Protein AF-A0AAV4ZWY9-F1 (afdb_monomer)

Structure (mmCIF, N/CA/C/O backbone):
data_AF-A0AAV4ZWY9-F1
#
_entry.id   AF-A0AAV4ZWY9-F1
#
loop_
_atom_site.group_PDB
_atom_site.id
_atom_site.type_symbol
_atom_site.label_atom_id
_atom_site.label_alt_id
_atom_site.label_comp_id
_atom_site.label_asym_id
_atom_site.label_entity_id
_atom_site.label_seq_id
_atom_site.pdbx_PDB_ins_code
_atom_site.Cartn_x
_atom_site.Cartn_y
_atom_site.Cartn_z
_atom_site.occupancy
_atom_site.B_iso_or_equiv
_atom_site.auth_seq_id
_atom_site.auth_comp_id
_atom_site.auth_asym_id
_atom_site.auth_atom_id
_atom_site.pdbx_PDB_model_num
ATOM 1 N N . MET A 1 1 ? -17.163 -7.014 17.574 1.00 44.53 1 MET A N 1
ATOM 2 C CA . MET A 1 1 ? -16.854 -8.034 18.607 1.00 44.53 1 MET A CA 1
ATOM 3 C C . MET A 1 1 ? -17.985 -8.076 19.628 1.00 44.53 1 MET A C 1
ATOM 5 O O . MET A 1 1 ? -18.557 -7.032 19.903 1.00 44.53 1 MET A O 1
ATOM 9 N N . SER A 1 2 ? -18.315 -9.249 20.179 1.00 43.00 2 SER A N 1
ATOM 10 C CA . SER A 1 2 ? -19.270 -9.371 21.297 1.00 43.00 2 SER A CA 1
ATOM 11 C C . SER A 1 2 ? -18.710 -8.717 22.572 1.00 43.00 2 SER A C 1
ATOM 13 O O . SER A 1 2 ? -17.504 -8.779 22.813 1.00 43.00 2 SER A O 1
ATOM 15 N N . THR A 1 3 ? -19.57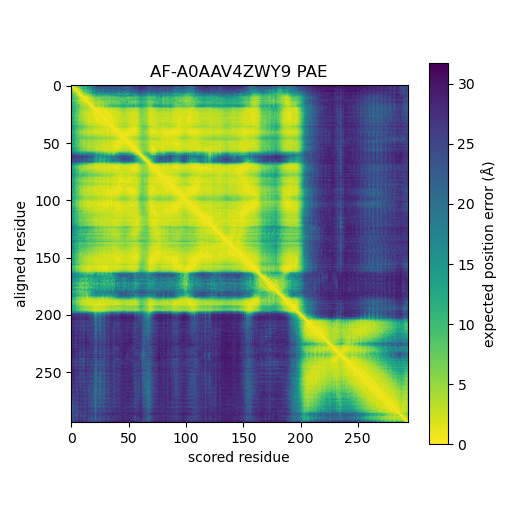2 -8.139 23.411 1.00 51.97 3 THR A N 1
ATOM 16 C CA . THR A 1 3 ? -19.219 -7.517 24.704 1.00 51.97 3 THR A CA 1
ATOM 17 C C . THR A 1 3 ? -18.463 -8.460 25.646 1.00 51.97 3 THR A C 1
ATOM 19 O O . THR A 1 3 ? -17.596 -8.014 26.394 1.00 51.97 3 THR A O 1
ATOM 22 N N . ALA A 1 4 ? -18.714 -9.770 25.560 1.00 48.03 4 ALA A N 1
ATOM 23 C CA . ALA A 1 4 ? -17.985 -10.781 26.328 1.00 48.03 4 ALA A CA 1
ATOM 24 C C . ALA A 1 4 ? -16.515 -10.937 25.884 1.00 48.03 4 ALA A C 1
ATOM 26 O O . ALA A 1 4 ? -15.652 -11.225 26.708 1.00 48.03 4 ALA A O 1
ATOM 27 N N . HIS A 1 5 ? -16.207 -10.707 24.602 1.00 56.34 5 HIS A N 1
ATOM 28 C CA . HIS A 1 5 ? -14.835 -10.773 24.085 1.00 56.34 5 HIS A CA 1
ATOM 29 C C . HIS A 1 5 ? -14.003 -9.551 24.487 1.00 56.34 5 HIS A C 1
ATOM 31 O O . HIS A 1 5 ? -12.824 -9.700 24.793 1.00 56.34 5 HIS A O 1
ATOM 37 N N . ALA A 1 6 ? -14.615 -8.365 24.553 1.00 56.22 6 ALA A N 1
ATOM 38 C CA . ALA A 1 6 ? -13.932 -7.136 24.963 1.00 56.22 6 ALA A CA 1
ATOM 39 C C . ALA A 1 6 ? -13.489 -7.160 26.441 1.00 56.22 6 ALA A C 1
ATOM 41 O O . ALA A 1 6 ? -12.484 -6.556 26.794 1.00 56.22 6 ALA A O 1
ATOM 42 N N . GLN A 1 7 ? -14.189 -7.896 27.314 1.00 58.78 7 GLN A N 1
ATOM 43 C CA . GLN A 1 7 ? -13.744 -8.092 28.704 1.00 58.78 7 GLN A CA 1
ATOM 44 C C . GLN A 1 7 ? -12.523 -9.017 28.826 1.00 58.78 7 GLN A C 1
ATOM 46 O O . GLN A 1 7 ? -11.780 -8.918 29.801 1.00 58.78 7 GLN A O 1
ATOM 51 N N . LEU A 1 8 ? -12.313 -9.907 27.852 1.00 69.81 8 LEU A N 1
ATOM 52 C CA . LEU A 1 8 ? -11.170 -10.824 27.805 1.00 69.81 8 LEU A CA 1
ATOM 53 C C . LEU A 1 8 ? -9.969 -10.231 27.048 1.00 69.81 8 LEU A C 1
ATOM 55 O O . LEU A 1 8 ? -8.850 -10.706 27.226 1.00 69.81 8 LEU A O 1
ATOM 59 N N . GLU A 1 9 ? -10.190 -9.186 26.246 1.00 68.31 9 GLU A N 1
ATOM 60 C CA . GLU A 1 9 ? -9.162 -8.424 25.530 1.00 68.31 9 GLU A CA 1
ATOM 61 C C . GLU A 1 9 ? -9.286 -6.929 25.912 1.00 68.31 9 GLU A C 1
ATOM 63 O O . GLU A 1 9 ? -9.896 -6.130 25.198 1.00 68.31 9 GLU A O 1
ATOM 68 N N . PRO A 1 10 ? -8.760 -6.534 27.087 1.00 69.12 10 PRO A N 1
ATOM 69 C CA . PRO A 1 10 ? -8.858 -5.157 27.564 1.00 69.12 10 PRO A CA 1
ATOM 70 C C . PRO A 1 10 ? -7.803 -4.220 26.953 1.00 69.12 10 PRO A C 1
ATOM 72 O O . PRO A 1 10 ? -7.867 -3.015 27.184 1.00 69.12 10 PRO A O 1
ATOM 75 N N . TYR A 1 11 ? -6.803 -4.741 26.231 1.00 72.69 11 TYR A N 1
ATOM 76 C CA . TYR A 1 11 ? -5.699 -3.935 25.699 1.00 72.69 11 TYR A CA 1
ATOM 77 C C . TYR A 1 11 ? -6.093 -3.262 24.387 1.00 72.69 11 TYR A C 1
ATOM 79 O O . TYR A 1 11 ? -6.073 -2.038 24.298 1.00 72.69 11 TYR A O 1
ATOM 87 N N . THR A 1 12 ? -6.511 -4.054 23.402 1.00 76.31 12 THR A N 1
ATOM 88 C CA . THR A 1 12 ? -7.060 -3.590 22.131 1.00 76.31 12 THR A CA 1
ATOM 89 C C . THR A 1 12 ? -8.290 -2.736 22.381 1.00 76.31 12 THR A C 1
ATOM 91 O O . THR A 1 12 ? -8.353 -1.639 21.851 1.00 76.31 12 THR A O 1
ATOM 94 N N . ALA A 1 13 ? -9.208 -3.147 23.265 1.00 75.06 13 ALA A N 1
ATOM 95 C CA . ALA A 1 13 ? -10.386 -2.334 23.585 1.00 75.06 13 ALA A CA 1
ATOM 96 C C . ALA A 1 13 ? -10.041 -0.949 24.173 1.00 75.06 13 ALA A C 1
ATOM 98 O O . ALA A 1 13 ? -10.802 -0.004 24.002 1.00 75.06 13 ALA A O 1
ATOM 99 N N . LYS A 1 14 ? -8.904 -0.825 24.873 1.00 78.31 14 LYS A N 1
ATOM 100 C CA . LYS A 1 14 ? -8.417 0.444 25.435 1.00 78.31 14 LYS A CA 1
ATOM 101 C C . LYS A 1 14 ? -7.617 1.272 24.427 1.00 78.31 14 LYS A C 1
ATOM 103 O O . LYS A 1 14 ? -7.587 2.490 24.551 1.00 78.31 14 LYS A O 1
ATOM 108 N N . ALA A 1 15 ? -6.929 0.617 23.497 1.00 79.38 15 ALA A N 1
ATOM 109 C CA . ALA A 1 15 ? -6.109 1.271 22.486 1.00 79.38 15 ALA A CA 1
ATOM 110 C C . ALA A 1 15 ? -6.890 1.645 21.221 1.00 79.38 15 ALA A C 1
ATOM 112 O O . ALA A 1 15 ? -6.458 2.520 20.479 1.00 79.38 15 ALA A O 1
ATOM 113 N N . GLU A 1 16 ? -7.992 0.957 20.932 1.00 84.06 16 GLU A N 1
ATOM 114 C CA . GLU A 1 16 ? -8.797 1.193 19.741 1.00 84.06 16 GLU A CA 1
ATOM 115 C C . GLU A 1 16 ? -9.452 2.576 19.817 1.00 84.06 16 GLU A C 1
ATOM 117 O O . GLU A 1 16 ? -10.246 2.844 20.718 1.00 84.06 16 GLU A O 1
ATOM 122 N N . ASN A 1 17 ? -9.124 3.446 18.861 1.00 79.62 17 ASN A N 1
ATOM 123 C CA . ASN A 1 17 ? -9.733 4.765 18.743 1.00 79.62 17 ASN A CA 1
ATOM 124 C C . ASN A 1 17 ? -10.635 4.818 17.504 1.00 79.62 17 ASN A C 1
ATOM 126 O O . ASN A 1 17 ? -10.162 4.670 16.374 1.00 79.62 17 ASN A O 1
ATOM 130 N N . ARG A 1 18 ? -11.937 5.015 17.733 1.00 79.38 18 ARG A N 1
ATOM 131 C CA . ARG A 1 18 ? -12.967 5.119 16.687 1.00 79.38 18 ARG A CA 1
ATOM 132 C C . ARG A 1 18 ? -13.487 6.541 16.488 1.00 79.38 18 ARG A C 1
ATOM 134 O O . ARG A 1 18 ? -14.197 6.775 15.521 1.00 79.38 18 ARG A O 1
ATOM 141 N N . ASP A 1 19 ? -13.087 7.480 17.339 1.00 81.25 19 ASP A N 1
ATOM 142 C CA . ASP A 1 19 ? -13.599 8.855 17.360 1.00 81.25 19 ASP A CA 1
ATOM 143 C C . ASP A 1 19 ? -12.757 9.797 16.473 1.00 81.25 19 ASP A C 1
ATOM 145 O O . ASP A 1 19 ? -12.625 10.990 16.742 1.00 81.25 19 ASP A O 1
ATOM 149 N N . VAL A 1 20 ? -12.133 9.251 15.424 1.00 83.75 20 VAL A N 1
ATOM 150 C CA . VAL A 1 20 ? -11.229 9.965 14.511 1.00 83.75 20 VAL A CA 1
ATOM 151 C C . VAL A 1 20 ? -11.803 9.897 13.106 1.00 83.75 20 VAL A C 1
ATOM 153 O O . VAL A 1 20 ? -12.181 8.818 12.651 1.00 83.75 20 VAL A O 1
ATOM 156 N N . THR A 1 21 ? -11.845 11.032 12.411 1.00 86.31 21 THR A N 1
ATOM 157 C CA . THR A 1 21 ? -12.383 11.101 11.048 1.00 86.31 21 THR A CA 1
ATOM 158 C C . THR A 1 21 ? -11.513 10.315 10.055 1.00 86.31 21 THR A C 1
ATOM 160 O O . THR A 1 21 ? -10.296 10.225 10.260 1.00 86.31 21 THR A O 1
ATOM 163 N N . PRO A 1 22 ? -12.091 9.778 8.962 1.00 86.25 22 PRO A N 1
ATOM 164 C CA . PRO A 1 22 ? -11.338 9.067 7.923 1.00 86.25 22 PRO A CA 1
ATOM 165 C C . PRO A 1 22 ? -10.140 9.865 7.396 1.00 86.25 22 PRO A C 1
ATOM 167 O O . PRO A 1 22 ? -9.024 9.348 7.375 1.00 86.25 22 PRO A O 1
ATOM 170 N N . GLN A 1 23 ? -10.325 11.158 7.112 1.00 84.06 23 GLN A N 1
ATOM 171 C CA . GLN A 1 23 ? -9.249 12.021 6.624 1.00 84.06 23 GLN A CA 1
ATOM 172 C C . GLN A 1 23 ? -8.068 12.125 7.600 1.00 84.06 23 GLN A C 1
ATOM 174 O O . GLN A 1 23 ? -6.909 12.038 7.197 1.00 84.06 23 GLN A O 1
ATOM 179 N N . VAL A 1 24 ? -8.328 12.277 8.905 1.00 86.94 24 VAL A N 1
ATOM 180 C CA . VAL A 1 24 ? -7.246 12.304 9.904 1.00 86.94 24 VAL A CA 1
ATOM 181 C C . VAL A 1 24 ? -6.544 10.951 9.956 1.00 86.94 24 VAL A C 1
ATOM 183 O O . VAL A 1 24 ? -5.319 10.906 10.081 1.00 86.94 24 VAL A O 1
ATOM 186 N N . LYS A 1 25 ? -7.286 9.844 9.814 1.00 90.44 25 LYS A N 1
ATOM 187 C CA . LYS A 1 25 ? -6.669 8.518 9.768 1.00 90.44 25 LYS A CA 1
ATOM 188 C C . LYS A 1 25 ? -5.738 8.356 8.566 1.00 90.44 25 LYS A C 1
ATOM 190 O O . LYS A 1 25 ? -4.627 7.850 8.736 1.00 90.44 25 LYS A O 1
ATOM 195 N N . ILE A 1 26 ? -6.182 8.804 7.393 1.00 89.25 26 ILE A N 1
ATOM 196 C CA . ILE A 1 26 ? -5.416 8.791 6.142 1.00 89.25 26 ILE A CA 1
ATOM 197 C C . ILE A 1 26 ? -4.144 9.628 6.291 1.00 89.25 26 ILE A C 1
ATOM 199 O O . ILE A 1 26 ? -3.053 9.095 6.102 1.00 89.25 26 ILE A O 1
ATOM 203 N N . ASN A 1 27 ? -4.253 10.880 6.742 1.00 88.56 27 ASN A N 1
ATOM 204 C CA . ASN A 1 27 ? -3.103 11.776 6.923 1.00 88.56 27 ASN A CA 1
ATOM 205 C C . ASN A 1 27 ? -2.038 11.175 7.858 1.00 88.56 27 ASN A C 1
ATOM 207 O O . ASN A 1 27 ? -0.834 11.233 7.598 1.00 88.56 27 ASN A O 1
ATOM 211 N N . ASP A 1 28 ? -2.484 10.571 8.956 1.00 91.25 28 ASP A N 1
ATOM 212 C CA . ASP A 1 28 ? -1.612 9.935 9.937 1.00 91.25 28 ASP A CA 1
ATOM 213 C C . ASP A 1 28 ? -0.907 8.688 9.375 1.00 91.25 28 ASP A C 1
ATOM 215 O O . ASP A 1 28 ? 0.284 8.458 9.629 1.00 91.25 28 ASP A O 1
ATOM 219 N N . LEU A 1 29 ? -1.624 7.891 8.580 1.00 92.56 29 LEU A N 1
ATOM 220 C CA . LEU A 1 29 ? -1.055 6.761 7.856 1.00 92.56 29 LEU A CA 1
ATOM 221 C C . LEU A 1 29 ? -0.022 7.230 6.825 1.00 92.56 29 LEU A C 1
ATOM 223 O O . LEU A 1 29 ? 1.072 6.667 6.760 1.00 92.56 29 LEU A O 1
ATOM 227 N N . GLU A 1 30 ? -0.332 8.261 6.044 1.00 90.75 30 GLU A N 1
ATOM 228 C CA . GLU A 1 30 ? 0.580 8.830 5.051 1.00 90.75 30 GLU A CA 1
ATOM 229 C C . GLU A 1 30 ? 1.855 9.367 5.694 1.00 90.75 30 GLU A C 1
ATOM 231 O O . GLU A 1 30 ? 2.952 9.088 5.208 1.00 90.75 30 GLU A O 1
ATOM 236 N N . ALA A 1 31 ? 1.747 10.061 6.831 1.00 89.88 31 ALA A N 1
ATOM 237 C CA . ALA A 1 31 ? 2.902 10.529 7.589 1.00 89.88 31 ALA A CA 1
ATOM 238 C C . ALA A 1 31 ? 3.812 9.366 8.022 1.00 89.88 31 ALA A C 1
ATOM 240 O O . ALA A 1 31 ? 5.041 9.446 7.892 1.00 89.88 31 ALA A O 1
ATOM 241 N N . LEU A 1 32 ? 3.224 8.263 8.500 1.00 91.94 32 LEU A N 1
ATOM 242 C CA . LEU A 1 32 ? 3.960 7.048 8.850 1.00 91.94 32 LEU A CA 1
ATOM 243 C C . LEU A 1 32 ? 4.639 6.427 7.621 1.00 91.94 32 LEU A C 1
ATOM 245 O O . LEU A 1 32 ? 5.840 6.148 7.645 1.00 91.94 32 LEU A O 1
ATOM 249 N N . VAL A 1 33 ? 3.890 6.232 6.539 1.00 92.62 33 VAL A N 1
ATOM 250 C CA . VAL A 1 33 ? 4.378 5.628 5.294 1.00 92.62 33 VAL A CA 1
ATOM 251 C C . VAL A 1 33 ? 5.502 6.466 4.681 1.00 92.62 33 VAL A C 1
ATOM 253 O O . VAL A 1 33 ? 6.547 5.923 4.319 1.00 92.62 33 VAL A O 1
ATOM 256 N N . HIS A 1 34 ? 5.336 7.789 4.626 1.00 88.88 34 HIS A N 1
ATOM 257 C CA . HIS A 1 34 ? 6.330 8.726 4.107 1.00 88.88 34 HIS A CA 1
ATOM 258 C C . HIS A 1 34 ? 7.627 8.695 4.922 1.00 88.88 34 HIS A C 1
ATOM 260 O O . HIS A 1 34 ? 8.721 8.811 4.364 1.00 88.88 34 HIS A O 1
ATOM 266 N N . LYS A 1 35 ? 7.519 8.514 6.243 1.00 89.94 35 LYS A N 1
ATOM 267 C CA . LYS A 1 35 ? 8.675 8.406 7.132 1.00 89.94 35 LYS A CA 1
ATOM 268 C C . LYS A 1 35 ? 9.412 7.076 6.985 1.00 89.94 35 LYS A C 1
ATOM 270 O O . LYS A 1 35 ? 10.639 7.068 7.020 1.00 89.94 35 LYS A O 1
ATOM 275 N N . VAL A 1 36 ? 8.685 5.967 6.836 1.00 91.94 36 VAL A N 1
ATOM 276 C CA . VAL A 1 36 ? 9.279 4.624 6.734 1.00 91.94 36 VAL A CA 1
ATOM 277 C C . VAL A 1 36 ? 9.848 4.358 5.336 1.00 91.94 36 VAL A C 1
ATOM 279 O O . VAL A 1 36 ? 10.909 3.748 5.238 1.00 91.94 36 VAL A O 1
ATOM 282 N N . GLN A 1 37 ? 9.190 4.841 4.273 1.00 86.50 37 GLN A N 1
ATOM 283 C CA . GLN A 1 37 ? 9.538 4.722 2.840 1.00 86.50 37 GLN A CA 1
ATOM 284 C C . GLN A 1 37 ? 9.577 3.297 2.263 1.00 86.50 37 GLN A C 1
ATOM 286 O O . GLN A 1 37 ? 9.105 3.058 1.148 1.00 86.50 37 GLN A O 1
ATOM 291 N N . THR A 1 38 ? 10.134 2.346 3.005 1.00 94.12 38 THR A N 1
ATOM 292 C CA . THR A 1 38 ? 10.256 0.942 2.628 1.00 94.12 38 THR A CA 1
ATOM 293 C C . THR A 1 38 ? 9.120 0.127 3.236 1.00 94.12 38 THR A C 1
ATOM 295 O O . THR A 1 38 ? 8.980 0.037 4.454 1.00 94.12 38 THR A O 1
ATOM 298 N N . ALA A 1 39 ? 8.339 -0.5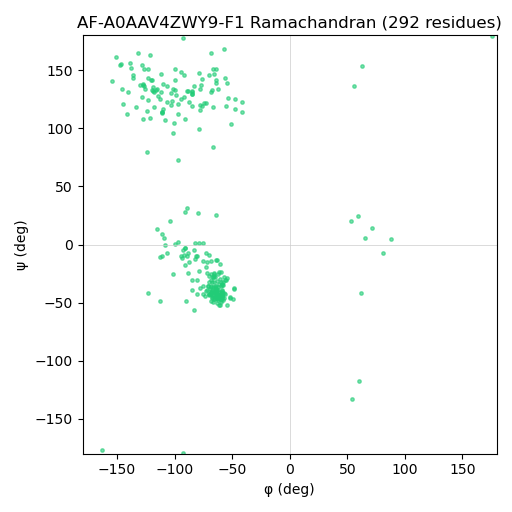29 2.386 1.00 97.19 39 ALA A N 1
ATOM 299 C CA . ALA A 1 39 ? 7.354 -1.516 2.800 1.00 97.19 39 ALA A CA 1
ATOM 300 C C . ALA A 1 39 ? 7.950 -2.925 2.724 1.00 97.19 39 ALA A C 1
ATOM 302 O O . ALA A 1 39 ? 8.750 -3.227 1.836 1.00 97.19 39 ALA A O 1
ATOM 303 N N . MET A 1 40 ? 7.507 -3.826 3.595 1.00 98.31 40 MET A N 1
ATOM 304 C CA . MET A 1 40 ? 7.666 -5.261 3.368 1.00 98.31 40 MET A CA 1
ATOM 305 C C . MET A 1 40 ? 6.430 -5.773 2.619 1.00 98.31 40 MET A C 1
ATOM 307 O O . MET A 1 40 ? 5.346 -5.839 3.194 1.00 98.31 40 MET A O 1
ATOM 311 N N . LEU A 1 41 ? 6.584 -6.110 1.336 1.00 98.50 41 LEU A N 1
ATOM 312 C CA . LEU A 1 41 ? 5.530 -6.702 0.509 1.00 98.50 41 LEU A CA 1
ATOM 313 C C . LEU A 1 41 ? 5.500 -8.215 0.715 1.00 98.50 41 LEU A C 1
ATOM 315 O O . LEU A 1 41 ? 6.470 -8.912 0.401 1.00 98.50 41 LEU A O 1
ATOM 319 N N . THR A 1 42 ? 4.367 -8.709 1.200 1.00 98.62 42 THR A N 1
ATOM 320 C CA . THR A 1 42 ? 4.101 -10.129 1.410 1.00 98.62 42 THR A CA 1
ATOM 321 C C . THR A 1 42 ? 3.137 -10.646 0.352 1.00 98.62 42 THR A C 1
ATOM 323 O O . THR A 1 42 ? 2.022 -10.144 0.216 1.00 98.62 42 THR A O 1
ATOM 326 N N . THR A 1 43 ? 3.581 -11.664 -0.375 1.00 98.31 43 THR A N 1
ATOM 327 C CA . THR A 1 43 ? 2.858 -12.363 -1.445 1.00 98.31 43 THR A CA 1
ATOM 328 C C . THR A 1 43 ? 2.741 -13.848 -1.100 1.00 98.31 43 THR A C 1
ATOM 330 O O . THR A 1 43 ? 3.457 -14.345 -0.223 1.00 98.31 43 THR A O 1
ATOM 333 N N . ARG A 1 44 ? 1.835 -14.567 -1.772 1.00 97.50 44 ARG A N 1
ATOM 334 C CA . ARG A 1 44 ? 1.599 -15.995 -1.538 1.00 97.50 44 ARG A CA 1
ATOM 335 C C . ARG A 1 44 ? 2.033 -16.834 -2.738 1.00 97.50 44 ARG A C 1
ATOM 337 O O . ARG A 1 44 ? 1.582 -16.610 -3.858 1.00 97.50 44 ARG A O 1
ATOM 344 N N . SER A 1 45 ? 2.892 -17.820 -2.500 1.00 95.25 45 SER A N 1
ATOM 345 C CA . SER A 1 45 ? 3.284 -18.796 -3.517 1.00 95.25 45 SER A CA 1
ATOM 346 C C . SER A 1 45 ? 2.116 -19.725 -3.878 1.00 95.25 45 SER A C 1
ATOM 348 O O . SER A 1 45 ? 1.141 -19.852 -3.133 1.00 95.25 45 SER A O 1
ATOM 350 N N . ARG A 1 46 ? 2.235 -20.447 -4.997 1.00 94.12 46 ARG A N 1
ATOM 351 C CA . ARG A 1 46 ? 1.249 -21.464 -5.417 1.00 94.12 46 ARG A CA 1
ATOM 352 C C . ARG A 1 46 ? 1.064 -22.584 -4.395 1.00 94.12 46 ARG A C 1
ATOM 354 O O . ARG A 1 46 ? -0.043 -23.071 -4.204 1.00 94.12 46 ARG A O 1
ATOM 361 N N . GLU A 1 47 ? 2.145 -22.940 -3.711 1.00 96.12 47 GLU A N 1
ATOM 362 C CA . GLU A 1 47 ? 2.167 -23.951 -2.648 1.00 96.12 47 GLU A CA 1
ATOM 363 C C . GLU A 1 47 ? 1.708 -23.376 -1.291 1.00 96.12 47 GLU A C 1
ATOM 365 O O . GLU A 1 47 ? 1.677 -24.072 -0.276 1.00 96.12 47 GLU A O 1
ATOM 370 N N . GLY A 1 48 ? 1.343 -22.091 -1.257 1.00 95.06 48 GLY A N 1
ATOM 371 C CA . GLY A 1 48 ? 0.737 -21.422 -0.117 1.00 95.06 48 GLY A CA 1
ATOM 372 C C . GLY A 1 48 ? 1.713 -20.818 0.890 1.00 95.06 48 GLY A C 1
ATOM 373 O O . GLY A 1 48 ? 1.241 -20.306 1.906 1.00 95.06 48 GLY A O 1
ATOM 374 N N . GLN A 1 49 ? 3.028 -20.839 0.641 1.00 97.50 49 GLN A N 1
ATOM 375 C CA . GLN A 1 49 ? 3.987 -20.138 1.500 1.00 97.50 49 GLN A CA 1
ATOM 376 C C . GLN A 1 49 ? 3.847 -18.625 1.341 1.00 97.50 49 GLN A C 1
ATOM 378 O O . GLN A 1 49 ? 3.572 -18.118 0.255 1.00 97.50 49 GLN A O 1
ATOM 383 N N . LEU A 1 50 ? 4.063 -17.903 2.438 1.00 97.88 50 LEU A N 1
ATOM 384 C CA . LEU A 1 50 ? 4.109 -16.448 2.438 1.00 97.88 50 LEU A CA 1
ATOM 385 C C . LEU A 1 50 ? 5.553 -15.996 2.291 1.00 97.88 50 LEU A C 1
ATOM 387 O O . LEU A 1 50 ? 6.412 -16.367 3.093 1.00 97.88 50 LEU A O 1
ATOM 391 N N . HIS A 1 51 ? 5.812 -15.168 1.291 1.00 97.94 51 HIS A N 1
ATOM 392 C CA . HIS A 1 51 ? 7.136 -14.631 1.052 1.00 97.94 51 HIS A CA 1
ATOM 393 C C . HIS A 1 51 ? 7.100 -13.108 1.184 1.00 97.94 51 HIS A C 1
ATOM 395 O O . HIS A 1 51 ? 6.435 -12.415 0.418 1.00 97.94 51 HIS A O 1
ATOM 401 N N . SER A 1 52 ? 7.854 -12.570 2.145 1.00 97.75 52 SER A N 1
ATOM 402 C CA . SER A 1 52 ? 7.977 -11.123 2.352 1.00 97.75 52 SER A CA 1
ATOM 403 C C . SER A 1 52 ? 9.265 -10.575 1.735 1.00 97.75 52 SER A C 1
ATOM 405 O O . SER A 1 52 ? 10.238 -11.315 1.571 1.00 97.75 52 SER A O 1
ATOM 407 N N . ARG A 1 53 ? 9.269 -9.311 1.304 1.00 97.38 53 ARG A N 1
ATOM 408 C CA . ARG A 1 53 ? 10.434 -8.647 0.692 1.00 97.38 53 ARG A CA 1
ATOM 409 C C . ARG A 1 53 ? 10.378 -7.134 0.881 1.00 97.38 53 ARG A C 1
ATOM 411 O O . ARG A 1 53 ? 9.314 -6.544 0.735 1.00 97.38 53 ARG A O 1
ATOM 418 N N . ALA A 1 54 ? 11.526 -6.516 1.147 1.00 97.00 54 ALA A N 1
ATOM 419 C CA . ALA A 1 54 ? 11.634 -5.063 1.213 1.00 97.00 54 ALA A CA 1
ATOM 420 C C . ALA A 1 54 ? 11.443 -4.446 -0.181 1.00 97.00 54 ALA A C 1
ATOM 422 O O . ALA A 1 54 ? 12.065 -4.888 -1.149 1.00 97.00 54 ALA A O 1
ATOM 423 N N . MET A 1 55 ? 10.586 -3.435 -0.274 1.00 95.94 55 MET A N 1
ATOM 424 C CA . MET A 1 55 ? 10.239 -2.720 -1.499 1.00 95.94 55 MET A CA 1
ATOM 425 C C . MET A 1 55 ? 10.102 -1.226 -1.185 1.00 95.94 55 MET A C 1
ATOM 427 O O . MET A 1 55 ? 9.418 -0.847 -0.236 1.00 95.94 55 MET A O 1
ATOM 431 N N . ASN A 1 56 ? 10.733 -0.367 -1.983 1.00 93.62 56 ASN A N 1
ATOM 432 C CA . ASN A 1 56 ? 10.575 1.082 -1.849 1.00 93.62 56 ASN A CA 1
ATOM 433 C C . ASN A 1 56 ? 9.340 1.552 -2.604 1.00 93.62 56 ASN A C 1
ATOM 435 O O . ASN A 1 56 ? 9.183 1.211 -3.778 1.00 93.62 56 ASN A O 1
ATOM 439 N N . LEU A 1 57 ? 8.508 2.358 -1.949 1.00 92.38 57 LEU A N 1
ATOM 440 C CA . LEU A 1 57 ? 7.379 2.996 -2.614 1.00 92.38 57 LEU A CA 1
ATOM 441 C C . LEU A 1 57 ? 7.870 3.936 -3.712 1.00 92.38 57 LEU A C 1
ATOM 443 O O . LEU A 1 57 ? 8.796 4.728 -3.518 1.00 92.38 57 LEU A O 1
ATOM 447 N N . ALA A 1 58 ? 7.233 3.841 -4.870 1.00 89.19 58 ALA A N 1
ATOM 448 C CA . ALA A 1 58 ? 7.437 4.780 -5.947 1.00 89.19 58 ALA A CA 1
ATOM 449 C C . ALA A 1 58 ? 6.655 6.063 -5.644 1.00 89.19 58 ALA A C 1
ATOM 451 O O . ALA A 1 58 ? 5.490 6.017 -5.254 1.00 89.19 58 ALA A O 1
ATOM 452 N N . LYS A 1 59 ? 7.306 7.212 -5.817 1.00 80.62 59 LYS A N 1
ATOM 453 C CA . LYS A 1 59 ? 6.666 8.521 -5.671 1.00 80.62 59 LYS A CA 1
ATOM 454 C C . LYS A 1 59 ? 6.066 8.924 -7.013 1.00 80.62 59 LYS A C 1
ATOM 456 O O . LYS A 1 59 ? 6.762 8.823 -8.021 1.00 80.62 59 LYS A O 1
ATOM 461 N N . SER A 1 60 ? 4.809 9.365 -7.019 1.00 69.56 60 SER A N 1
ATOM 462 C CA . SER A 1 60 ? 4.238 10.026 -8.195 1.00 69.56 60 SER A CA 1
ATOM 463 C C . SER A 1 60 ? 4.991 11.334 -8.447 1.00 69.56 60 SER A C 1
ATOM 465 O O . SER A 1 60 ? 5.332 12.046 -7.504 1.00 69.56 60 SER A O 1
ATOM 467 N N . GLY A 1 61 ? 5.270 11.638 -9.711 1.00 54.44 61 GLY A N 1
ATOM 468 C CA . GLY A 1 61 ? 5.803 12.924 -10.157 1.00 54.44 61 GLY A CA 1
ATOM 469 C C . GLY A 1 61 ? 4.740 14.019 -10.291 1.00 54.44 61 GLY A C 1
ATOM 470 O O . GLY A 1 61 ? 5.113 15.173 -10.470 1.00 54.44 61 GLY A O 1
ATOM 471 N N . ASN A 1 62 ? 3.450 13.669 -10.194 1.00 53.94 62 ASN A N 1
ATOM 472 C CA . ASN A 1 62 ? 2.327 14.608 -10.183 1.00 53.94 62 ASN A CA 1
ATOM 473 C C . ASN A 1 62 ? 1.621 14.567 -8.822 1.00 53.94 62 ASN A C 1
ATOM 475 O O . ASN A 1 62 ? 1.210 13.494 -8.374 1.00 53.94 62 ASN A O 1
ATOM 479 N N . ASP A 1 63 ? 1.456 15.745 -8.222 1.00 50.34 63 ASP A N 1
ATOM 480 C CA . ASP A 1 63 ? 0.817 15.981 -6.919 1.00 50.34 63 ASP A CA 1
ATOM 481 C C . ASP A 1 63 ? -0.726 15.968 -6.972 1.00 50.34 63 ASP A C 1
ATOM 483 O O . ASP A 1 63 ? -1.357 16.170 -5.940 1.00 50.34 63 ASP A O 1
ATOM 487 N N . ASP A 1 64 ? -1.340 15.735 -8.136 1.00 48.38 64 ASP A N 1
ATOM 488 C CA . ASP A 1 64 ? -2.805 15.791 -8.316 1.00 48.38 64 ASP A CA 1
ATOM 489 C C . ASP A 1 64 ? -3.521 14.457 -8.025 1.00 48.38 64 ASP A C 1
ATOM 491 O O . ASP A 1 64 ? -4.742 14.409 -7.956 1.00 48.38 64 ASP A O 1
ATOM 495 N N . ASP A 1 65 ? -2.784 13.364 -7.798 1.00 51.56 65 ASP A N 1
ATOM 496 C CA . ASP A 1 65 ? -3.346 12.036 -7.468 1.00 51.56 65 ASP A CA 1
ATOM 497 C C . ASP A 1 65 ? -3.524 11.854 -5.941 1.00 51.56 65 ASP A C 1
ATOM 499 O O . ASP A 1 65 ? -3.359 10.762 -5.394 1.00 51.56 65 ASP A O 1
ATOM 503 N N . LYS A 1 66 ? -3.793 12.958 -5.226 1.00 50.81 66 LYS A N 1
ATOM 504 C CA . LYS A 1 66 ? -3.817 13.034 -3.751 1.00 50.81 66 LYS A CA 1
ATOM 505 C C . LYS A 1 66 ? -4.959 12.261 -3.094 1.00 50.81 66 LYS A C 1
ATOM 507 O O . LYS A 1 66 ? -4.889 12.033 -1.895 1.00 50.81 66 LYS A O 1
ATOM 512 N N . ASN A 1 67 ? -5.971 11.843 -3.857 1.00 47.84 67 ASN A N 1
ATOM 513 C CA . ASN A 1 67 ? -7.213 11.314 -3.287 1.00 47.84 67 ASN A CA 1
ATOM 514 C C . ASN A 1 67 ? -7.439 9.808 -3.468 1.00 47.84 67 ASN A C 1
ATOM 516 O O . ASN A 1 67 ? -8.490 9.299 -3.091 1.00 47.84 67 ASN A O 1
ATOM 520 N N . SER A 1 68 ? -6.474 9.053 -4.009 1.00 63.56 68 SER A N 1
ATOM 521 C CA . SER A 1 68 ? -6.568 7.588 -3.995 1.00 63.56 68 SER A CA 1
ATOM 522 C C . SER A 1 68 ? -5.378 6.970 -3.271 1.00 63.56 68 SER A C 1
ATOM 524 O O . SER A 1 68 ? -4.250 6.976 -3.761 1.00 63.56 68 SER A O 1
ATOM 526 N N . LEU A 1 69 ? -5.636 6.426 -2.076 1.00 79.12 69 LEU A N 1
ATOM 527 C CA . LEU A 1 69 ? -4.634 5.789 -1.224 1.00 79.12 69 LEU A CA 1
ATOM 528 C C . LEU A 1 69 ? -4.108 4.508 -1.898 1.00 79.12 69 LEU A C 1
ATOM 530 O O . LEU A 1 69 ? -4.597 3.407 -1.655 1.00 79.12 69 LEU A O 1
ATOM 534 N N . ARG A 1 70 ? -3.128 4.646 -2.793 1.00 88.12 70 ARG A N 1
ATOM 535 C CA . ARG A 1 70 ? -2.538 3.555 -3.581 1.00 88.12 70 ARG A CA 1
ATOM 536 C C . ARG A 1 70 ? -1.051 3.437 -3.300 1.00 88.12 70 ARG A C 1
ATOM 538 O O . ARG A 1 70 ? -0.334 4.430 -3.206 1.00 88.12 70 ARG A O 1
ATOM 545 N N . PHE A 1 71 ? -0.562 2.203 -3.239 1.00 93.12 71 PHE A N 1
ATOM 546 C CA . PHE A 1 71 ? 0.859 1.932 -3.025 1.00 93.12 71 PHE A CA 1
ATOM 547 C C . PHE A 1 71 ? 1.466 1.347 -4.292 1.00 93.12 71 PHE A C 1
ATOM 549 O O . PHE A 1 71 ? 1.118 0.239 -4.698 1.00 93.12 71 PHE A O 1
ATOM 556 N N . VAL A 1 72 ? 2.378 2.086 -4.920 1.00 94.44 72 VAL A N 1
ATOM 557 C CA . VAL A 1 72 ? 2.969 1.696 -6.204 1.00 94.44 72 VAL A CA 1
ATOM 558 C C . VAL A 1 72 ? 4.430 1.309 -6.026 1.00 94.44 72 VAL A C 1
ATOM 560 O O . VAL A 1 72 ? 5.189 1.978 -5.329 1.00 94.44 72 VAL A O 1
ATOM 563 N N . PHE A 1 73 ? 4.838 0.236 -6.695 1.00 96.06 73 PHE A N 1
ATOM 564 C CA . PHE A 1 73 ? 6.220 -0.225 -6.764 1.00 96.06 73 PHE A CA 1
ATOM 565 C C . PHE A 1 73 ? 6.642 -0.407 -8.217 1.00 96.06 73 PHE A C 1
ATOM 567 O O . PHE A 1 73 ? 5.898 -0.985 -9.003 1.00 96.06 73 PHE A O 1
ATOM 574 N N . ILE A 1 74 ? 7.862 0.006 -8.561 1.00 96.06 74 ILE A N 1
ATOM 575 C CA . ILE A 1 74 ? 8.478 -0.312 -9.854 1.00 96.06 74 ILE A CA 1
ATOM 576 C C . ILE A 1 74 ? 9.427 -1.492 -9.671 1.00 96.06 74 ILE A C 1
ATOM 578 O O . ILE A 1 74 ? 10.269 -1.487 -8.771 1.00 96.06 74 ILE A O 1
ATOM 582 N N . ALA A 1 75 ? 9.288 -2.520 -10.507 1.00 96.38 75 ALA A N 1
ATOM 583 C CA . ALA A 1 75 ? 10.077 -3.738 -10.388 1.00 96.38 75 ALA A CA 1
ATOM 584 C C . ALA A 1 75 ? 10.307 -4.440 -11.731 1.00 96.38 75 ALA A C 1
ATOM 586 O O . ALA A 1 75 ? 9.602 -4.221 -12.715 1.00 96.38 75 ALA A O 1
ATOM 587 N N . ASN A 1 76 ? 11.314 -5.314 -11.739 1.00 96.31 76 ASN A N 1
ATOM 588 C CA . ASN A 1 76 ? 11.617 -6.200 -12.853 1.00 96.31 76 ASN A CA 1
ATOM 589 C C . ASN A 1 76 ? 10.657 -7.398 -12.861 1.00 96.31 76 ASN A C 1
ATOM 591 O O . ASN A 1 76 ? 10.690 -8.217 -11.935 1.00 96.31 76 ASN A O 1
ATOM 595 N N . ASN A 1 77 ? 9.838 -7.504 -13.910 1.00 96.38 77 ASN A N 1
ATOM 596 C CA . ASN A 1 77 ? 8.820 -8.547 -14.079 1.00 96.38 77 ASN A CA 1
ATOM 597 C C . ASN A 1 77 ? 9.354 -9.977 -14.203 1.00 96.38 77 ASN A C 1
ATOM 599 O O . ASN A 1 77 ? 8.587 -10.917 -14.025 1.00 96.38 77 ASN A O 1
ATOM 603 N N . ALA A 1 78 ? 10.657 -10.161 -14.414 1.00 94.38 78 ALA A N 1
ATOM 604 C CA . ALA A 1 78 ? 11.289 -11.474 -14.347 1.00 94.38 78 ALA A CA 1
ATOM 605 C C . ALA A 1 78 ? 11.414 -12.011 -12.904 1.00 94.38 78 ALA A C 1
ATOM 607 O O . ALA A 1 78 ? 11.820 -13.154 -12.701 1.00 94.38 78 ALA A O 1
ATOM 608 N N . SER A 1 79 ? 11.098 -11.202 -11.885 1.00 92.50 79 SER A N 1
ATOM 609 C CA . SER A 1 79 ? 11.184 -11.606 -10.478 1.00 92.50 79 SER A CA 1
ATOM 610 C C . SER A 1 79 ? 10.026 -12.525 -10.071 1.00 92.50 79 SER A C 1
ATOM 612 O O . SER A 1 79 ? 8.874 -12.251 -10.394 1.00 92.50 79 SER A O 1
ATOM 614 N N . GLU A 1 80 ? 10.300 -13.527 -9.231 1.00 93.12 80 GLU A N 1
ATOM 615 C CA . GLU A 1 80 ? 9.329 -14.542 -8.766 1.00 93.12 80 GLU A CA 1
ATOM 616 C C . GLU A 1 80 ? 7.994 -13.968 -8.254 1.00 93.12 80 GLU A C 1
ATOM 618 O O . GLU A 1 80 ? 6.928 -14.506 -8.548 1.00 93.12 80 GLU A O 1
ATOM 623 N N . LYS A 1 81 ? 8.041 -12.818 -7.566 1.00 95.56 81 LYS A N 1
ATOM 624 C CA . LYS A 1 81 ? 6.861 -12.139 -6.998 1.00 95.56 81 LYS A CA 1
ATOM 625 C C . LYS A 1 81 ? 5.754 -11.854 -8.021 1.00 95.56 81 LYS A C 1
ATOM 627 O O . LYS A 1 81 ? 4.591 -11.804 -7.647 1.00 95.56 81 LYS A O 1
ATOM 632 N N . PHE A 1 82 ? 6.096 -11.672 -9.298 1.00 97.19 82 PHE A N 1
ATOM 633 C CA . PHE A 1 82 ? 5.101 -11.443 -10.345 1.00 97.19 82 PHE A CA 1
ATOM 634 C C . PHE A 1 82 ? 4.261 -12.697 -10.597 1.00 97.19 82 PHE A C 1
ATOM 636 O O . PHE A 1 82 ? 3.044 -12.595 -10.709 1.00 97.19 82 PHE A O 1
ATOM 643 N N . GLY A 1 83 ? 4.885 -13.880 -10.598 1.00 96.00 83 GLY A N 1
ATOM 644 C CA . GLY A 1 83 ? 4.167 -15.151 -10.708 1.00 96.00 83 GLY A CA 1
ATOM 645 C C . GLY A 1 83 ? 3.305 -15.457 -9.479 1.00 96.00 83 GLY A C 1
ATOM 646 O O . GLY A 1 83 ? 2.237 -16.050 -9.618 1.00 96.00 83 GLY A O 1
ATOM 647 N N . GLU A 1 84 ? 3.739 -15.026 -8.291 1.00 97.56 84 GLU A N 1
ATOM 648 C CA . GLU A 1 84 ? 2.953 -15.119 -7.051 1.00 97.56 84 GLU A CA 1
ATOM 649 C C . GLU A 1 84 ? 1.714 -14.217 -7.105 1.00 97.56 84 GLU A C 1
ATOM 651 O O . GLU A 1 84 ? 0.609 -14.700 -6.893 1.00 97.56 84 GLU A O 1
ATOM 656 N N . ILE A 1 85 ? 1.881 -12.942 -7.477 1.00 97.62 85 ILE A N 1
ATOM 657 C CA . ILE A 1 85 ? 0.781 -11.968 -7.596 1.00 97.62 85 ILE A CA 1
ATOM 658 C C . ILE A 1 85 ? -0.229 -12.379 -8.675 1.00 97.62 85 ILE A C 1
ATOM 660 O O . ILE A 1 85 ? -1.431 -12.234 -8.493 1.00 97.62 85 ILE A O 1
ATOM 664 N N . GLN A 1 86 ? 0.241 -12.908 -9.808 1.00 94.75 86 GLN A N 1
ATOM 665 C CA . GLN A 1 86 ? -0.647 -13.423 -10.855 1.00 94.75 86 GLN A CA 1
ATOM 666 C C . GLN A 1 86 ? -1.453 -14.645 -10.402 1.00 94.75 86 GLN A C 1
ATOM 668 O O . GLN A 1 86 ? -2.525 -14.904 -10.944 1.00 94.75 86 GLN A O 1
ATOM 673 N N . ASN A 1 87 ? -0.926 -15.423 -9.454 1.00 93.94 87 ASN A N 1
ATOM 674 C CA . ASN A 1 87 ? -1.626 -16.565 -8.880 1.00 93.94 87 ASN A CA 1
ATOM 675 C C . ASN A 1 87 ? -2.632 -16.143 -7.801 1.00 93.94 87 ASN A C 1
ATOM 677 O O . ASN A 1 87 ? -3.731 -16.687 -7.752 1.00 93.94 87 ASN A O 1
ATOM 681 N N . ASP A 1 88 ? -2.244 -15.211 -6.933 1.00 96.81 88 ASP A N 1
ATOM 682 C CA . ASP A 1 88 ? -3.086 -14.667 -5.873 1.00 96.81 88 ASP A CA 1
ATOM 683 C C . ASP A 1 88 ? -2.820 -13.165 -5.738 1.00 96.81 88 ASP A C 1
ATOM 685 O O . ASP A 1 88 ? -1.740 -12.738 -5.324 1.00 96.81 88 ASP A O 1
ATOM 689 N N . GLU A 1 89 ? -3.820 -12.361 -6.096 1.00 97.38 89 GLU A N 1
ATOM 690 C CA . GLU A 1 89 ? -3.728 -10.903 -6.029 1.00 97.38 89 GLU A CA 1
ATOM 691 C C . GLU A 1 89 ? -3.746 -10.374 -4.588 1.00 97.38 89 GLU A C 1
ATOM 693 O O . GLU A 1 89 ? -3.405 -9.212 -4.374 1.00 97.38 89 GLU A O 1
ATOM 698 N N . HIS A 1 90 ? -4.132 -11.184 -3.594 1.00 98.38 90 HIS A N 1
ATOM 699 C CA . HIS A 1 90 ? -4.186 -10.738 -2.205 1.00 98.38 90 HIS A CA 1
ATOM 700 C C . HIS A 1 90 ? -2.780 -10.627 -1.624 1.00 98.38 90 HIS A C 1
ATOM 702 O O . HIS A 1 90 ? -2.026 -11.599 -1.536 1.00 98.38 90 HIS A O 1
ATOM 708 N N . VAL A 1 91 ? -2.446 -9.424 -1.172 1.00 98.50 91 VAL A N 1
ATOM 709 C CA . VAL A 1 91 ? -1.140 -9.115 -0.598 1.00 98.50 91 VAL A CA 1
ATOM 710 C C . VAL A 1 91 ? -1.284 -8.362 0.714 1.00 98.50 91 VAL A C 1
ATOM 712 O O . VAL A 1 91 ? -2.337 -7.810 1.042 1.00 98.50 91 VAL A O 1
ATOM 715 N N . ASN A 1 92 ? -0.184 -8.309 1.459 1.00 98.56 92 ASN A N 1
ATOM 716 C CA . ASN A 1 92 ? -0.058 -7.431 2.610 1.00 98.56 92 ASN A CA 1
ATOM 717 C C . ASN A 1 92 ? 1.199 -6.569 2.486 1.00 98.56 92 ASN A C 1
ATOM 719 O O . ASN A 1 92 ? 2.269 -7.078 2.143 1.00 98.56 92 ASN A O 1
ATOM 723 N N . LEU A 1 93 ? 1.071 -5.281 2.793 1.00 98.38 93 LEU A N 1
ATOM 724 C CA . LEU A 1 93 ? 2.209 -4.405 3.046 1.00 98.38 93 LEU A CA 1
ATOM 725 C C . LEU A 1 93 ? 2.332 -4.184 4.546 1.00 98.38 93 LEU A C 1
ATOM 727 O O . LEU A 1 93 ? 1.359 -3.791 5.189 1.00 98.38 93 LEU A O 1
ATOM 731 N N . SER A 1 94 ? 3.532 -4.366 5.088 1.00 97.94 94 SER A N 1
ATOM 732 C CA . SER A 1 94 ? 3.815 -4.003 6.475 1.00 97.94 94 SER A CA 1
ATOM 733 C C . SER A 1 94 ? 4.898 -2.934 6.575 1.00 97.94 94 SER A C 1
ATOM 735 O O . SER A 1 94 ? 5.947 -3.045 5.932 1.00 97.94 94 SER A O 1
ATOM 737 N N . PHE A 1 95 ? 4.655 -1.944 7.430 1.00 97.44 95 PHE A N 1
ATOM 738 C CA . PHE A 1 95 ? 5.558 -0.845 7.762 1.00 97.44 95 PHE A CA 1
ATOM 739 C C . PHE A 1 95 ? 5.882 -0.883 9.254 1.00 97.44 95 PHE A C 1
ATOM 741 O O . PHE A 1 95 ? 4.999 -1.153 10.070 1.00 97.44 95 PHE A O 1
ATOM 748 N N . TYR A 1 96 ? 7.127 -0.578 9.620 1.00 95.06 96 TYR A N 1
ATOM 749 C CA . TYR A 1 96 ? 7.544 -0.499 11.019 1.00 95.06 96 TYR A CA 1
ATOM 750 C C . TYR A 1 96 ? 8.575 0.609 11.229 1.00 95.06 96 TYR A C 1
ATOM 752 O O . TYR A 1 96 ? 9.662 0.582 10.653 1.00 95.06 96 TYR A O 1
ATOM 760 N N . GLU A 1 97 ? 8.249 1.565 12.095 1.00 90.94 97 GLU A N 1
ATOM 761 C CA . GLU A 1 97 ? 9.141 2.643 12.500 1.00 90.94 97 GLU A CA 1
ATOM 762 C C . GLU A 1 97 ? 9.759 2.325 13.870 1.00 90.94 97 GLU A C 1
ATOM 764 O O . GLU A 1 97 ? 9.119 2.470 14.908 1.00 90.94 97 GLU A O 1
ATOM 769 N N . GLN A 1 98 ? 11.031 1.925 13.906 1.00 87.44 98 GLN A N 1
ATOM 770 C CA . GLN A 1 98 ? 11.689 1.484 15.147 1.00 87.44 98 GLN A CA 1
ATOM 771 C C . GLN A 1 98 ? 11.726 2.556 16.254 1.00 87.44 98 GLN A C 1
ATOM 773 O O . GLN A 1 98 ? 11.598 2.223 17.430 1.00 87.44 98 GLN A O 1
ATOM 778 N N . SER A 1 99 ? 11.882 3.837 15.901 1.00 83.38 99 SER A N 1
ATOM 779 C CA . SER A 1 99 ? 12.012 4.950 16.860 1.00 83.38 99 SER A CA 1
ATOM 780 C C . SER A 1 99 ? 10.752 5.210 17.682 1.00 83.38 99 SER A C 1
ATOM 782 O O . SER A 1 99 ? 10.836 5.571 18.858 1.00 83.38 99 SER A O 1
ATOM 784 N N . THR A 1 100 ? 9.585 5.049 17.067 1.00 83.00 100 THR A N 1
ATOM 785 C CA . THR A 1 100 ? 8.275 5.305 17.680 1.00 83.00 100 THR A CA 1
ATOM 786 C C . THR A 1 100 ? 7.493 4.020 17.904 1.00 83.00 100 THR A C 1
ATOM 788 O O . THR A 1 100 ? 6.484 4.056 18.593 1.00 83.00 100 THR A O 1
ATOM 791 N N . THR A 1 101 ? 7.943 2.887 17.366 1.00 87.50 101 THR A N 1
ATOM 792 C CA . THR A 1 101 ? 7.175 1.642 17.200 1.00 87.50 101 THR A CA 1
ATOM 793 C C . THR A 1 101 ? 5.846 1.831 16.471 1.00 87.50 101 THR A C 1
ATOM 795 O O . THR A 1 101 ? 4.950 1.000 16.632 1.00 87.50 101 THR A O 1
ATOM 798 N N . ASN A 1 102 ? 5.684 2.917 15.713 1.00 92.06 102 ASN A N 1
ATOM 799 C CA . ASN A 1 102 ? 4.535 3.060 14.836 1.00 92.06 102 ASN A CA 1
ATOM 800 C C . ASN A 1 102 ? 4.609 1.969 13.768 1.00 92.06 102 ASN A C 1
ATOM 802 O O . ASN A 1 102 ? 5.691 1.626 13.283 1.00 92.06 102 ASN A O 1
ATOM 806 N N . TRP A 1 103 ? 3.467 1.402 13.415 1.00 95.62 103 TRP A N 1
ATOM 807 C CA . TRP A 1 103 ? 3.404 0.361 12.399 1.00 95.62 103 TRP A CA 1
ATOM 808 C C . TRP A 1 103 ? 2.100 0.432 11.641 1.00 95.62 103 TRP A C 1
ATOM 810 O O . TRP A 1 103 ? 1.104 0.911 12.170 1.00 95.62 103 TRP A O 1
ATOM 820 N N . ALA A 1 104 ? 2.114 -0.062 10.410 1.00 97.62 104 ALA A N 1
ATOM 821 C CA . ALA A 1 104 ? 0.920 -0.221 9.598 1.00 97.62 104 ALA A CA 1
ATOM 822 C C . ALA A 1 104 ? 0.945 -1.585 8.913 1.00 97.62 104 ALA A C 1
ATOM 824 O O . ALA A 1 104 ? 2.001 -2.066 8.502 1.00 97.62 104 ALA A O 1
ATOM 825 N N . SER A 1 105 ? -0.228 -2.191 8.800 1.00 98.19 105 SER A N 1
ATOM 826 C CA . SER A 1 105 ? -0.512 -3.395 8.035 1.00 98.19 105 SER A CA 1
ATOM 827 C C . SER A 1 105 ? -1.628 -3.055 7.057 1.00 98.19 105 SER A C 1
ATOM 829 O O . SER A 1 105 ? -2.740 -2.736 7.472 1.00 98.19 105 SER A O 1
ATOM 831 N N . VAL A 1 106 ? -1.314 -3.093 5.767 1.00 97.94 106 VAL A N 1
ATOM 832 C CA . VAL A 1 106 ? -2.232 -2.790 4.666 1.00 97.94 106 VAL A CA 1
ATOM 833 C C . VAL A 1 106 ? -2.554 -4.105 3.975 1.00 97.94 106 VAL A C 1
ATOM 835 O O . VAL A 1 106 ? -1.699 -4.673 3.294 1.00 97.94 106 VAL A O 1
ATOM 838 N N . ALA A 1 107 ? -3.766 -4.615 4.158 1.00 97.94 107 ALA A N 1
ATOM 839 C CA . ALA A 1 107 ? -4.291 -5.705 3.349 1.00 97.94 107 ALA A CA 1
ATOM 840 C C . ALA A 1 107 ? -4.894 -5.121 2.067 1.00 97.94 107 ALA A C 1
ATOM 842 O O . ALA A 1 107 ? -5.653 -4.153 2.117 1.00 97.94 107 ALA A O 1
ATOM 843 N N . GLY A 1 108 ? -4.563 -5.697 0.915 1.00 96.12 108 GLY A N 1
ATOM 844 C CA . GLY A 1 108 ? -5.022 -5.166 -0.364 1.00 96.12 108 GLY A CA 1
ATOM 845 C C . GLY A 1 108 ? -4.893 -6.150 -1.515 1.00 96.12 108 GLY A C 1
ATOM 846 O O . GLY A 1 108 ? -4.487 -7.301 -1.336 1.00 96.12 108 GLY A O 1
ATOM 847 N N . LYS A 1 109 ? -5.241 -5.669 -2.707 1.00 96.50 109 LYS A N 1
ATOM 848 C CA . LYS A 1 109 ? -5.113 -6.398 -3.971 1.00 96.50 109 LYS A CA 1
ATOM 849 C C . LYS A 1 109 ? -4.049 -5.771 -4.852 1.00 96.50 109 LYS A C 1
ATOM 851 O O . LYS A 1 109 ? -4.050 -4.560 -5.062 1.00 96.50 109 LYS A O 1
ATOM 856 N N . ALA A 1 110 ? -3.163 -6.603 -5.378 1.00 97.31 110 ALA A N 1
ATOM 857 C CA . ALA A 1 110 ? -2.108 -6.210 -6.290 1.00 97.31 110 ALA A CA 1
ATOM 858 C C . ALA A 1 110 ? -2.580 -6.269 -7.749 1.00 97.31 110 ALA A C 1
ATOM 860 O O . ALA A 1 110 ? -3.105 -7.282 -8.207 1.00 97.31 110 ALA A O 1
ATOM 861 N N . ARG A 1 111 ? -2.317 -5.207 -8.508 1.00 95.19 111 ARG A N 1
ATOM 862 C CA . ARG A 1 111 ? -2.447 -5.153 -9.965 1.00 95.19 111 ARG A CA 1
ATOM 863 C C . ARG A 1 111 ? -1.074 -4.954 -10.586 1.00 95.19 111 ARG A C 1
ATOM 865 O O . ARG A 1 111 ? -0.300 -4.109 -10.148 1.00 95.19 111 ARG A O 1
ATOM 872 N N . ILE A 1 112 ? -0.769 -5.734 -11.617 1.00 95.94 112 ILE A N 1
ATOM 873 C CA . ILE A 1 112 ? 0.459 -5.580 -12.401 1.00 95.94 112 ILE A CA 1
ATOM 874 C C . ILE A 1 112 ? 0.120 -4.818 -13.677 1.00 95.94 112 ILE A C 1
ATOM 876 O O . ILE A 1 112 ? -0.827 -5.173 -14.377 1.00 95.94 112 ILE A O 1
ATOM 880 N N . THR A 1 113 ? 0.923 -3.812 -14.011 1.00 94.12 113 THR A N 1
ATOM 881 C CA . THR A 1 113 ? 0.809 -3.093 -15.281 1.00 94.12 113 THR A CA 1
ATOM 882 C C . THR A 1 113 ? 2.172 -2.850 -15.920 1.00 94.12 113 THR A C 1
ATOM 884 O O . THR A 1 113 ? 3.180 -2.638 -15.244 1.00 94.12 113 THR A O 1
ATOM 887 N N . GLN A 1 114 ? 2.195 -2.881 -17.250 1.00 95.12 114 GLN A N 1
ATOM 888 C CA . GLN A 1 114 ? 3.328 -2.455 -18.075 1.00 95.12 114 GLN A CA 1
ATOM 889 C C . GLN A 1 114 ? 3.027 -1.168 -18.851 1.00 95.12 114 GLN A C 1
ATOM 891 O O . GLN A 1 114 ? 3.821 -0.776 -19.710 1.00 95.12 114 GLN A O 1
ATOM 896 N N . ASP A 1 115 ? 1.902 -0.512 -18.546 1.00 94.31 115 ASP A N 1
ATOM 897 C CA . ASP A 1 115 ? 1.511 0.754 -19.155 1.00 94.31 115 ASP A CA 1
ATOM 898 C C . ASP A 1 115 ? 2.621 1.795 -18.967 1.00 94.31 115 ASP A C 1
ATOM 900 O O . ASP A 1 115 ? 3.015 2.143 -17.850 1.00 94.31 115 ASP A O 1
ATOM 904 N N . ARG A 1 116 ? 3.149 2.281 -20.092 1.00 93.31 116 ARG A N 1
ATOM 905 C CA . ARG A 1 116 ? 4.286 3.201 -20.105 1.00 93.31 116 ARG A CA 1
ATOM 906 C C . ARG A 1 116 ? 3.925 4.581 -19.589 1.00 93.31 116 ARG A C 1
ATOM 908 O O . ARG A 1 116 ? 4.775 5.217 -18.977 1.00 93.31 116 ARG A O 1
ATOM 915 N N . ASN A 1 117 ? 2.696 5.039 -19.798 1.00 91.56 117 ASN A N 1
ATOM 916 C CA . ASN A 1 117 ? 2.248 6.326 -19.281 1.00 91.56 117 ASN A CA 1
ATOM 917 C C . ASN A 1 117 ? 2.119 6.260 -17.760 1.00 91.56 117 ASN A C 1
ATOM 919 O O . ASN A 1 117 ? 2.594 7.161 -17.078 1.00 91.56 117 ASN A O 1
ATOM 923 N N . PHE A 1 118 ? 1.569 5.167 -17.226 1.00 89.19 118 PHE A N 1
ATOM 924 C CA . PHE A 1 118 ? 1.505 4.933 -15.786 1.00 89.19 118 PHE A CA 1
ATOM 925 C C . PHE A 1 118 ? 2.905 4.851 -15.169 1.00 89.19 118 PHE A C 1
ATOM 927 O O . PHE A 1 118 ? 3.212 5.591 -14.241 1.00 89.19 118 PHE A O 1
ATOM 934 N N . ILE A 1 119 ? 3.793 4.015 -15.717 1.00 93.12 119 ILE A N 1
ATOM 935 C CA . ILE A 1 119 ? 5.162 3.850 -15.202 1.00 93.12 119 ILE A CA 1
ATOM 936 C C . ILE A 1 119 ? 5.931 5.174 -15.226 1.00 93.12 119 ILE A C 1
ATOM 938 O O . ILE A 1 119 ? 6.616 5.486 -14.255 1.00 93.12 119 ILE A O 1
ATOM 942 N N . LYS A 1 120 ? 5.793 5.980 -16.289 1.00 92.38 120 LYS A N 1
ATOM 943 C CA . LYS A 1 120 ? 6.456 7.290 -16.398 1.00 92.38 120 LYS A CA 1
ATOM 944 C C . LYS A 1 120 ? 6.090 8.241 -15.258 1.00 92.38 120 LYS A C 1
ATOM 946 O O . LYS A 1 120 ? 6.964 8.994 -14.842 1.00 92.38 120 LYS A O 1
ATOM 951 N N . LYS A 1 121 ? 4.868 8.171 -14.710 1.00 90.62 121 LYS A N 1
ATOM 952 C CA . LYS A 1 121 ? 4.463 8.970 -13.535 1.00 90.62 121 LYS A CA 1
ATOM 953 C C . LYS A 1 121 ? 5.278 8.635 -12.286 1.00 90.62 121 LYS A C 1
ATOM 955 O O . LYS A 1 121 ? 5.497 9.508 -11.461 1.00 90.62 121 LYS A O 1
ATOM 960 N N . TYR A 1 122 ? 5.714 7.386 -12.147 1.00 89.88 122 TYR A N 1
ATOM 961 C CA . TYR A 1 122 ? 6.385 6.864 -10.950 1.00 89.88 122 TYR A CA 1
ATOM 962 C C . TYR A 1 122 ? 7.884 6.609 -11.155 1.00 89.88 122 TYR A C 1
ATOM 964 O O . TYR A 1 122 ? 8.575 6.141 -10.247 1.00 89.88 122 TYR A O 1
ATOM 972 N N . TRP A 1 123 ? 8.398 6.876 -12.355 1.00 90.69 123 TRP A N 1
ATOM 973 C CA . TRP A 1 123 ? 9.783 6.619 -12.716 1.00 90.69 123 TRP A CA 1
ATOM 974 C C . TRP A 1 123 ? 10.697 7.759 -12.266 1.00 90.69 123 TRP A C 1
ATOM 976 O O . TRP A 1 123 ? 10.424 8.932 -12.502 1.00 90.69 123 TRP A O 1
ATOM 986 N N . SER A 1 124 ? 11.852 7.410 -11.701 1.00 88.25 124 SER A N 1
ATOM 987 C CA . SER A 1 124 ? 12.965 8.348 -11.522 1.00 88.25 124 SER A CA 1
ATOM 988 C C . SER A 1 124 ? 14.218 7.806 -12.199 1.00 88.25 124 SER A C 1
ATOM 990 O O . SER A 1 124 ? 14.416 6.594 -12.274 1.00 88.25 124 SER A O 1
ATOM 992 N N . SER A 1 125 ? 15.107 8.689 -12.657 1.00 85.44 125 SER A N 1
ATOM 993 C CA . SER A 1 125 ? 16.367 8.289 -13.305 1.00 85.44 125 SER A CA 1
ATOM 994 C C . SER A 1 125 ? 17.241 7.390 -12.421 1.00 85.44 12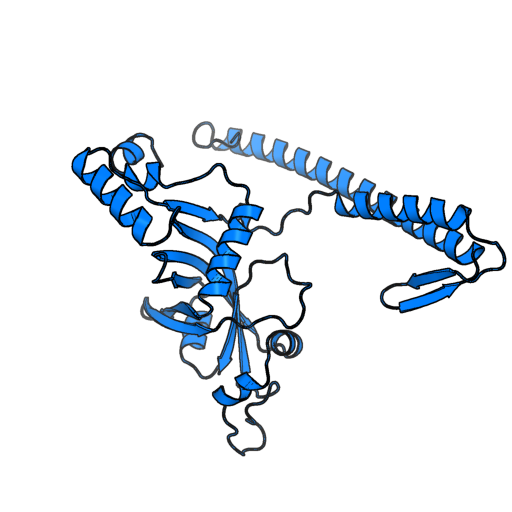5 SER A C 1
ATOM 996 O O . SER A 1 125 ? 17.960 6.537 -12.935 1.00 85.44 125 SER A O 1
ATOM 998 N N . LEU A 1 126 ? 17.129 7.513 -11.094 1.00 86.50 126 LEU A N 1
ATOM 999 C CA . LEU A 1 126 ? 17.812 6.648 -10.131 1.00 86.50 126 LEU A CA 1
ATOM 1000 C C . LEU A 1 126 ? 17.332 5.188 -10.189 1.00 86.50 126 LEU A C 1
ATOM 1002 O O . LEU A 1 126 ? 18.098 4.285 -9.854 1.00 86.50 126 LEU A O 1
ATOM 1006 N N . MET A 1 127 ? 16.097 4.930 -10.639 1.00 89.56 127 MET A N 1
ATOM 1007 C CA . MET A 1 127 ? 15.561 3.569 -10.755 1.00 89.56 127 MET A CA 1
ATOM 1008 C C . MET A 1 127 ? 16.260 2.745 -11.840 1.00 89.56 127 MET A C 1
ATOM 1010 O O . MET A 1 127 ? 16.330 1.523 -11.712 1.00 89.56 127 MET A O 1
ATOM 1014 N N . ALA A 1 128 ? 16.846 3.390 -12.855 1.00 89.06 128 ALA A N 1
ATOM 1015 C CA . ALA A 1 128 ? 17.586 2.705 -13.917 1.00 89.06 128 ALA A CA 1
ATOM 1016 C C . ALA A 1 128 ? 18.724 1.821 -13.367 1.00 89.06 128 ALA A C 1
ATOM 1018 O O . ALA A 1 128 ? 19.013 0.750 -13.906 1.00 89.06 128 ALA A O 1
ATOM 1019 N N . GLY A 1 129 ? 19.313 2.217 -12.229 1.00 89.44 129 GLY A N 1
ATOM 1020 C CA . GLY A 1 129 ? 20.373 1.467 -11.551 1.00 89.44 129 GLY A CA 1
ATOM 1021 C C . GLY A 1 129 ? 19.980 0.053 -11.100 1.00 89.44 129 GLY A C 1
ATOM 1022 O O . GLY A 1 129 ? 20.863 -0.759 -10.848 1.00 89.44 129 GLY A O 1
ATOM 1023 N N . TYR A 1 130 ? 18.684 -0.273 -11.030 1.00 89.44 130 TYR A N 1
ATOM 1024 C CA . TYR A 1 130 ? 18.203 -1.600 -10.624 1.00 89.44 130 TYR A CA 1
ATOM 1025 C C . TYR A 1 130 ? 17.941 -2.558 -11.793 1.00 89.44 130 TYR A C 1
ATOM 1027 O O . TYR A 1 130 ? 17.744 -3.752 -11.563 1.00 89.44 130 TYR A O 1
ATOM 1035 N N . PHE A 1 131 ? 17.924 -2.071 -13.037 1.00 92.31 131 PHE A N 1
ATOM 1036 C CA . PHE A 1 131 ? 17.544 -2.887 -14.194 1.00 92.31 131 PHE A CA 1
ATOM 1037 C C . PHE A 1 131 ? 18.741 -3.376 -15.012 1.00 92.31 131 PHE A C 1
ATOM 1039 O O . PHE A 1 131 ? 18.648 -4.457 -15.595 1.00 92.31 131 PHE A O 1
ATOM 1046 N N . ASN A 1 132 ? 19.871 -2.659 -14.963 1.00 90.31 132 ASN A N 1
ATOM 1047 C CA . ASN A 1 132 ? 21.091 -2.902 -15.742 1.00 90.31 132 ASN A CA 1
ATOM 1048 C C . ASN A 1 132 ? 20.856 -2.929 -17.267 1.00 90.31 132 ASN A C 1
ATOM 1050 O O . ASN A 1 132 ? 19.941 -3.581 -17.767 1.00 90.31 132 ASN A O 1
ATOM 1054 N N . ASP A 1 133 ? 21.741 -2.290 -18.028 1.00 93.25 133 ASP A N 1
ATOM 1055 C CA . ASP A 1 133 ? 21.758 -2.434 -19.487 1.00 93.25 133 ASP A CA 1
ATOM 1056 C C . ASP A 1 133 ? 22.385 -3.787 -19.875 1.00 93.25 133 ASP A C 1
ATOM 1058 O O . ASP A 1 133 ? 23.551 -4.054 -19.560 1.00 93.25 133 ASP A O 1
ATOM 1062 N N . MET A 1 134 ? 21.620 -4.651 -20.551 1.00 95.12 134 MET A N 1
ATOM 1063 C CA . MET A 1 134 ? 22.099 -5.953 -21.039 1.00 95.12 134 MET A CA 1
ATOM 1064 C C . MET A 1 134 ? 22.849 -5.860 -22.376 1.00 95.12 134 MET A C 1
ATOM 1066 O O . MET A 1 134 ? 23.400 -6.863 -22.830 1.00 95.12 134 MET A O 1
ATOM 1070 N N . LYS A 1 135 ? 22.912 -4.671 -22.995 1.00 93.38 135 LYS A N 1
ATOM 1071 C CA . LYS A 1 135 ? 23.609 -4.384 -24.261 1.00 93.38 135 LYS A CA 1
ATOM 1072 C C . LYS A 1 135 ? 23.117 -5.194 -25.466 1.00 93.38 135 LYS A C 1
ATOM 1074 O O . LYS A 1 135 ? 23.853 -5.374 -26.433 1.00 93.38 135 LYS A O 1
ATOM 1079 N N . ASP A 1 136 ? 21.873 -5.657 -25.434 1.00 95.31 136 ASP A N 1
ATOM 1080 C CA . ASP A 1 136 ? 21.215 -6.377 -26.534 1.00 95.31 136 ASP A CA 1
ATOM 1081 C C . ASP A 1 136 ? 20.327 -5.468 -27.408 1.00 95.31 136 ASP A C 1
ATOM 1083 O O . ASP A 1 136 ? 19.680 -5.928 -28.347 1.00 95.31 136 ASP A O 1
ATOM 1087 N N . GLY A 1 137 ? 20.298 -4.166 -27.105 1.00 92.94 137 GLY A N 1
ATOM 1088 C CA . GLY A 1 137 ? 19.497 -3.162 -27.806 1.00 92.94 137 GLY A CA 1
ATOM 1089 C C . GLY A 1 137 ? 18.024 -3.105 -27.385 1.00 92.94 137 GLY A C 1
ATOM 1090 O O . GLY A 1 137 ? 17.331 -2.175 -27.800 1.00 92.94 137 GLY A O 1
ATOM 1091 N N . ILE A 1 138 ? 17.563 -4.039 -26.545 1.00 94.31 138 ILE A N 1
ATOM 1092 C CA . ILE A 1 138 ? 16.172 -4.163 -26.084 1.00 94.31 138 ILE A CA 1
ATOM 1093 C C . ILE A 1 138 ? 16.076 -3.853 -24.584 1.00 94.31 138 ILE A C 1
ATOM 1095 O O . ILE A 1 138 ? 15.250 -3.045 -24.166 1.00 94.31 138 ILE A O 1
ATOM 1099 N N . HIS A 1 139 ? 16.943 -4.459 -23.779 1.00 96.25 139 HIS A N 1
ATOM 1100 C CA . HIS A 1 139 ? 16.952 -4.377 -22.323 1.00 96.25 139 HIS A CA 1
ATOM 1101 C C . HIS A 1 139 ? 17.951 -3.326 -21.841 1.00 96.25 139 HIS A C 1
ATOM 1103 O O . HIS A 1 139 ? 19.033 -3.642 -21.342 1.00 96.25 139 HIS A O 1
ATOM 1109 N N . LYS A 1 140 ? 17.589 -2.059 -22.033 1.00 94.75 140 LYS A N 1
ATOM 1110 C CA . LYS A 1 140 ? 18.463 -0.902 -21.793 1.00 94.75 140 LYS A CA 1
ATOM 1111 C C . LYS A 1 140 ? 18.521 -0.454 -20.331 1.00 94.75 140 LYS A C 1
ATOM 1113 O O . LYS A 1 140 ? 19.371 0.353 -19.970 1.00 94.75 140 LYS A O 1
ATOM 1118 N N . GLY A 1 141 ? 17.615 -0.948 -19.489 1.00 93.25 141 GLY A N 1
ATOM 1119 C CA . GLY A 1 141 ? 17.450 -0.508 -18.104 1.00 93.25 141 GLY A CA 1
ATOM 1120 C C . GLY A 1 141 ? 16.836 0.888 -17.953 1.00 93.25 141 GLY A C 1
ATOM 1121 O O . GLY A 1 141 ? 16.906 1.466 -16.871 1.00 93.25 141 GLY A O 1
ATOM 1122 N N . ASP A 1 142 ? 16.250 1.433 -19.020 1.00 94.31 142 ASP A N 1
ATOM 1123 C CA . ASP A 1 142 ? 15.507 2.693 -19.012 1.00 94.31 142 ASP A CA 1
ATOM 1124 C C . ASP A 1 142 ? 14.000 2.464 -18.780 1.00 94.31 142 ASP A C 1
ATOM 1126 O O . ASP A 1 142 ? 13.545 1.337 -18.592 1.00 94.31 142 ASP A O 1
ATOM 1130 N N . VAL A 1 143 ? 13.216 3.546 -18.768 1.00 93.94 143 VAL A N 1
ATOM 1131 C CA . VAL A 1 143 ? 11.762 3.505 -18.519 1.00 93.94 143 VAL A CA 1
ATOM 1132 C C . VAL A 1 143 ? 10.987 2.687 -19.561 1.00 93.94 143 VAL A C 1
ATOM 1134 O O . VAL A 1 143 ? 9.891 2.201 -19.277 1.00 93.94 143 VAL A O 1
ATOM 1137 N N . ASP A 1 144 ? 11.541 2.531 -20.764 1.00 94.44 144 ASP A N 1
ATOM 1138 C CA . ASP A 1 144 ? 10.897 1.821 -21.865 1.00 94.44 144 ASP A CA 1
ATOM 1139 C C . ASP A 1 144 ? 11.285 0.331 -21.900 1.00 94.44 144 ASP A C 1
ATOM 1141 O O . ASP A 1 144 ? 10.632 -0.451 -22.602 1.00 94.44 144 ASP A O 1
ATOM 1145 N N . ASP A 1 145 ? 12.261 -0.095 -21.088 1.00 96.56 145 ASP A N 1
ATOM 1146 C CA . ASP A 1 145 ? 12.716 -1.481 -20.975 1.00 96.56 145 ASP A CA 1
ATOM 1147 C C . ASP A 1 145 ? 11.543 -2.446 -20.682 1.00 96.56 145 ASP A C 1
ATOM 1149 O O . ASP A 1 145 ? 10.781 -2.248 -19.724 1.00 96.56 145 ASP A O 1
ATOM 1153 N N . PRO A 1 146 ? 11.353 -3.517 -21.480 1.00 96.12 146 PRO A N 1
ATOM 1154 C CA . PRO A 1 146 ? 10.221 -4.442 -21.346 1.00 96.12 146 PRO A CA 1
ATOM 1155 C C . PRO A 1 146 ? 10.187 -5.201 -20.014 1.00 96.12 146 PRO A C 1
ATOM 1157 O O . PRO A 1 146 ? 9.156 -5.781 -19.673 1.00 96.12 146 PRO A O 1
ATOM 1160 N N . ARG A 1 147 ? 11.270 -5.186 -19.232 1.00 96.50 147 ARG A N 1
ATOM 1161 C CA . ARG A 1 147 ? 11.311 -5.762 -17.882 1.00 96.50 147 ARG A CA 1
ATOM 1162 C C . ARG A 1 147 ? 10.674 -4.849 -16.838 1.00 96.50 147 ARG A C 1
ATOM 1164 O O . ARG A 1 147 ? 10.253 -5.329 -15.787 1.00 96.50 147 ARG A O 1
ATOM 1171 N N . VAL A 1 148 ? 10.588 -3.545 -17.102 1.00 97.38 148 VAL A N 1
ATOM 1172 C CA . VAL A 1 148 ? 10.005 -2.565 -16.179 1.00 97.38 148 VAL A CA 1
ATOM 1173 C C . VAL A 1 148 ? 8.490 -2.731 -16.147 1.00 97.38 148 VAL A C 1
ATOM 1175 O O . VAL A 1 148 ? 7.805 -2.640 -17.172 1.00 97.38 148 VAL A O 1
ATOM 1178 N N . SER A 1 149 ? 7.977 -2.996 -14.948 1.00 97.12 149 SER A N 1
ATOM 1179 C CA . SER A 1 149 ? 6.551 -3.103 -14.642 1.00 97.12 149 SER A CA 1
ATOM 1180 C C . SER A 1 149 ? 6.243 -2.404 -13.324 1.00 97.12 149 SER A C 1
ATOM 1182 O O . SER A 1 149 ? 7.100 -2.337 -12.438 1.00 97.12 149 SER A O 1
ATOM 1184 N N . ALA A 1 150 ? 5.015 -1.916 -13.185 1.00 96.75 150 ALA A N 1
ATOM 1185 C CA . ALA A 1 150 ? 4.499 -1.413 -11.924 1.00 96.75 150 ALA A CA 1
ATOM 1186 C C . ALA A 1 150 ? 3.627 -2.471 -11.237 1.00 96.75 150 ALA A C 1
ATOM 1188 O O . ALA A 1 150 ? 2.875 -3.198 -11.890 1.00 96.75 150 ALA A O 1
ATOM 1189 N N . ILE A 1 151 ? 3.741 -2.543 -9.915 1.00 97.50 151 ILE A N 1
ATOM 1190 C CA . ILE A 1 151 ? 2.840 -3.269 -9.025 1.00 97.50 151 ILE A CA 1
ATOM 1191 C C . ILE A 1 151 ? 2.083 -2.208 -8.232 1.00 97.50 151 ILE A C 1
ATOM 1193 O O . ILE A 1 151 ? 2.685 -1.476 -7.450 1.00 97.50 151 ILE A O 1
ATOM 1197 N N . GLU A 1 152 ? 0.782 -2.118 -8.455 1.00 95.56 152 GLU A N 1
ATOM 1198 C CA . GLU A 1 152 ? -0.133 -1.215 -7.767 1.00 95.56 152 GLU A CA 1
ATOM 1199 C C . GLU A 1 152 ? -0.909 -2.004 -6.713 1.00 95.56 152 GLU A C 1
ATOM 1201 O O . GLU A 1 152 ? -1.555 -2.997 -7.039 1.00 95.56 152 GLU A O 1
ATOM 1206 N N . ILE A 1 153 ? -0.854 -1.581 -5.454 1.00 96.00 153 ILE A N 1
ATOM 1207 C CA . ILE A 1 153 ? -1.642 -2.173 -4.374 1.00 96.00 153 ILE A CA 1
ATOM 1208 C C . ILE A 1 153 ? -2.807 -1.249 -4.058 1.00 96.00 153 ILE A C 1
ATOM 1210 O O . ILE A 1 153 ? -2.603 -0.104 -3.650 1.00 96.00 153 ILE A O 1
ATOM 1214 N N . ILE A 1 154 ? -4.013 -1.788 -4.221 1.00 92.81 154 ILE A N 1
ATOM 1215 C CA . ILE A 1 154 ? -5.276 -1.153 -3.859 1.00 92.81 154 ILE A CA 1
ATOM 1216 C C . ILE A 1 154 ? -5.670 -1.682 -2.472 1.00 92.81 154 ILE A C 1
ATOM 1218 O O . ILE A 1 154 ? -5.932 -2.886 -2.342 1.00 92.81 154 ILE A O 1
ATOM 1222 N N . PRO A 1 155 ? -5.663 -0.839 -1.429 1.00 94.06 155 PRO A N 1
ATOM 1223 C CA . PRO A 1 155 ? -6.015 -1.245 -0.075 1.00 94.06 155 PRO A CA 1
ATOM 1224 C C . PRO A 1 155 ? -7.473 -1.684 0.049 1.00 94.06 155 PRO A C 1
ATOM 1226 O O . PRO A 1 155 ? -8.344 -1.216 -0.677 1.00 94.06 155 PRO A O 1
ATOM 1229 N N . ILE A 1 156 ? -7.724 -2.593 0.988 1.00 92.88 156 ILE A N 1
ATOM 1230 C CA . ILE A 1 156 ? -9.062 -3.073 1.365 1.00 92.88 156 ILE A CA 1
ATOM 1231 C C . ILE A 1 156 ? -9.306 -2.845 2.858 1.00 92.88 156 ILE A C 1
ATOM 1233 O O . ILE A 1 156 ? -10.400 -2.459 3.253 1.00 92.88 156 ILE A O 1
ATOM 1237 N N . ASP A 1 157 ? -8.297 -3.119 3.684 1.00 93.31 157 ASP A N 1
ATOM 1238 C CA . ASP A 1 157 ? -8.335 -2.934 5.135 1.00 93.31 157 ASP A CA 1
ATOM 1239 C C . ASP A 1 157 ? -6.947 -2.506 5.600 1.00 93.31 157 ASP A C 1
ATOM 1241 O O . ASP A 1 157 ? -5.932 -3.084 5.192 1.00 93.31 157 ASP A O 1
ATOM 1245 N N . ILE A 1 158 ? -6.894 -1.485 6.447 1.00 96.19 158 ILE A N 1
ATOM 1246 C CA . ILE A 1 158 ? -5.646 -0.975 6.998 1.00 96.19 158 ILE A CA 1
ATOM 1247 C C . ILE A 1 158 ? -5.763 -0.912 8.502 1.00 96.19 158 ILE A C 1
ATOM 1249 O O . ILE A 1 158 ? -6.655 -0.268 9.043 1.00 96.19 158 ILE A O 1
ATOM 1253 N N . LYS A 1 159 ? -4.796 -1.519 9.184 1.00 96.44 159 LYS A N 1
ATOM 1254 C CA . LYS A 1 159 ? -4.627 -1.387 10.629 1.00 96.44 159 LYS A CA 1
ATOM 1255 C C . LYS A 1 159 ? -3.289 -0.773 10.918 1.00 96.44 159 LYS A C 1
ATOM 1257 O O . LYS A 1 159 ? -2.274 -1.229 10.393 1.00 96.44 159 LYS A O 1
ATOM 1262 N N . TYR A 1 160 ? -3.276 0.227 11.776 1.00 95.88 160 TYR A N 1
ATOM 1263 C CA . TYR A 1 160 ? -2.041 0.896 12.124 1.00 95.88 160 TYR A CA 1
ATOM 1264 C C . TYR A 1 160 ? -2.052 1.376 13.567 1.00 95.88 160 TYR A C 1
ATOM 1266 O O . TYR A 1 160 ? -3.098 1.578 14.184 1.00 95.88 160 TYR A O 1
ATOM 1274 N N . TRP A 1 161 ? -0.850 1.509 14.107 1.00 92.44 161 TRP A N 1
ATOM 1275 C CA . TRP A 1 161 ? -0.586 1.925 15.469 1.00 92.44 161 TRP A CA 1
ATOM 1276 C C . TRP A 1 161 ? 0.201 3.226 15.478 1.00 92.44 161 TRP A C 1
ATOM 1278 O O . TRP A 1 161 ? 1.249 3.325 14.828 1.00 92.44 161 TRP A O 1
ATOM 1288 N N . ILE A 1 162 ? -0.261 4.180 16.285 1.00 90.62 162 ILE A N 1
ATOM 1289 C CA . ILE A 1 162 ? 0.439 5.436 16.557 1.00 90.62 162 ILE A CA 1
ATOM 1290 C C . ILE A 1 162 ? 0.665 5.578 18.050 1.00 90.62 162 ILE A C 1
ATOM 1292 O O . ILE A 1 162 ? -0.268 5.562 18.845 1.00 90.62 162 ILE A O 1
ATOM 1296 N N . ALA A 1 163 ? 1.914 5.765 18.453 1.00 85.44 163 ALA A N 1
ATOM 1297 C CA . ALA A 1 163 ? 2.222 6.064 19.840 1.00 85.44 163 ALA A CA 1
ATOM 1298 C C . ALA A 1 163 ? 1.920 7.528 20.203 1.00 85.44 163 ALA A C 1
ATOM 1300 O O . ALA A 1 163 ? 2.332 8.440 19.489 1.00 85.44 163 ALA A O 1
ATOM 1301 N N . HIS A 1 164 ? 1.316 7.768 21.373 1.00 70.38 164 HIS A N 1
ATOM 1302 C CA . HIS A 1 164 ? 1.006 9.127 21.854 1.00 70.38 164 HIS A CA 1
ATOM 1303 C C . HIS A 1 164 ? 2.252 9.970 22.161 1.00 70.38 164 HIS A C 1
ATOM 1305 O O . HIS A 1 164 ? 2.210 11.200 22.159 1.00 70.38 164 HIS A O 1
ATOM 1311 N N . ARG A 1 165 ? 3.364 9.311 22.511 1.00 64.19 165 ARG A N 1
ATOM 1312 C CA . ARG A 1 165 ? 4.622 9.949 22.913 1.00 64.19 165 ARG A CA 1
ATOM 1313 C C . ARG A 1 165 ? 5.822 9.229 22.306 1.00 64.19 165 ARG A C 1
ATOM 1315 O O . ARG A 1 165 ? 5.781 8.028 22.015 1.00 64.19 165 ARG A O 1
ATOM 1322 N N . GLY A 1 166 ? 6.924 9.973 22.185 1.00 60.91 166 GLY A N 1
ATOM 1323 C CA . GLY A 1 166 ? 8.238 9.415 21.870 1.00 60.91 166 GLY A CA 1
ATOM 1324 C C . GLY A 1 166 ? 8.676 8.344 22.880 1.00 60.91 166 GLY A C 1
ATOM 1325 O O . GLY A 1 166 ? 8.087 8.191 23.954 1.00 60.91 166 GLY A O 1
ATOM 1326 N N . SER A 1 167 ? 9.733 7.608 22.539 1.00 58.03 167 SER A N 1
ATOM 1327 C CA . SER A 1 167 ? 10.192 6.402 23.249 1.00 58.03 167 SER A CA 1
ATOM 1328 C C . SER A 1 167 ? 10.311 6.545 24.777 1.00 58.03 167 SER A C 1
ATOM 1330 O O . SER A 1 167 ? 9.930 5.633 25.506 1.00 58.03 167 SER A O 1
ATOM 1332 N N . VAL A 1 168 ? 10.766 7.697 25.284 1.00 58.44 168 VAL A N 1
ATOM 1333 C CA . VAL A 1 168 ? 10.944 7.950 26.730 1.00 58.44 168 VAL A CA 1
ATOM 1334 C C . VAL A 1 168 ? 9.613 8.062 27.486 1.00 58.44 168 VAL A C 1
ATOM 1336 O O . VAL A 1 168 ? 9.468 7.479 28.560 1.00 58.44 168 VAL A O 1
ATOM 1339 N N . GLY A 1 169 ? 8.620 8.769 26.932 1.00 60.28 169 GLY A N 1
ATOM 1340 C CA . GLY A 1 169 ? 7.317 8.958 27.588 1.00 60.28 169 GLY A CA 1
ATOM 1341 C C . GLY A 1 169 ? 6.529 7.651 27.723 1.00 60.28 169 GLY A C 1
ATOM 1342 O O . GLY A 1 169 ? 5.847 7.422 28.720 1.00 60.28 169 GLY A O 1
ATOM 1343 N N . ARG A 1 170 ? 6.703 6.745 26.758 1.00 63.12 170 ARG A N 1
ATOM 1344 C CA . ARG A 1 170 ? 6.065 5.426 26.740 1.00 63.12 170 ARG A CA 1
ATOM 1345 C C . ARG A 1 170 ? 6.550 4.493 27.837 1.00 63.12 170 ARG A C 1
ATOM 1347 O O . ARG A 1 170 ? 5.732 3.848 28.487 1.00 63.12 170 ARG A O 1
ATOM 1354 N N . THR A 1 171 ? 7.863 4.412 28.053 1.00 61.50 171 THR A N 1
ATOM 1355 C CA . THR A 1 171 ? 8.441 3.548 29.097 1.00 61.50 171 THR A CA 1
ATOM 1356 C C . THR A 1 171 ? 7.889 3.912 30.476 1.00 61.50 171 THR A C 1
ATOM 1358 O O . THR A 1 171 ? 7.622 3.028 31.289 1.00 61.50 171 THR A O 1
ATOM 1361 N N . MET A 1 172 ? 7.637 5.203 30.716 1.00 57.94 172 MET A N 1
ATOM 1362 C CA . MET A 1 172 ? 7.027 5.687 31.953 1.00 57.94 172 MET A CA 1
ATOM 1363 C C . MET A 1 172 ? 5.563 5.239 32.097 1.00 57.94 172 MET A C 1
ATOM 1365 O O . MET A 1 172 ? 5.184 4.731 33.150 1.00 57.94 172 MET A O 1
ATOM 1369 N N . GLU A 1 173 ? 4.748 5.358 31.046 1.00 61.25 173 GLU A N 1
ATOM 1370 C CA . GLU A 1 173 ? 3.343 4.917 31.061 1.00 61.25 173 GLU A CA 1
ATOM 1371 C C . GLU A 1 173 ? 3.192 3.405 31.248 1.00 61.25 173 GLU A C 1
ATOM 1373 O O . GLU A 1 173 ? 2.337 2.957 32.013 1.00 61.25 173 GLU A O 1
ATOM 1378 N N . VAL A 1 174 ? 4.038 2.610 30.586 1.00 68.62 174 VAL A N 1
ATOM 1379 C CA . VAL A 1 174 ? 4.053 1.150 30.750 1.00 68.62 174 VAL A CA 1
ATOM 1380 C C . VAL A 1 174 ? 4.434 0.776 32.184 1.00 68.62 174 VAL A C 1
ATOM 1382 O O . VAL A 1 174 ? 3.757 -0.053 32.793 1.00 68.62 174 VAL A O 1
ATOM 1385 N N . ALA A 1 175 ? 5.459 1.418 32.758 1.00 62.12 175 ALA A N 1
ATOM 1386 C CA . ALA A 1 175 ? 5.869 1.180 34.142 1.00 62.12 175 ALA A CA 1
ATOM 1387 C C . ALA A 1 175 ? 4.750 1.518 35.143 1.00 62.12 175 ALA A C 1
ATOM 1389 O O . ALA A 1 175 ? 4.454 0.720 36.032 1.00 62.12 175 ALA A O 1
ATOM 1390 N N . VAL A 1 176 ? 4.069 2.658 34.972 1.00 63.31 176 VAL A N 1
ATOM 1391 C CA . VAL A 1 176 ? 2.913 3.036 35.805 1.00 63.31 176 VAL A CA 1
ATOM 1392 C C . VAL A 1 176 ? 1.760 2.041 35.638 1.00 63.31 176 VAL A C 1
ATOM 1394 O O . VAL A 1 176 ? 1.155 1.627 36.628 1.00 63.31 176 VAL A O 1
ATOM 1397 N N . GLY A 1 177 ? 1.462 1.608 34.412 1.00 63.22 177 GLY A N 1
ATOM 1398 C CA . GLY A 1 177 ? 0.424 0.612 34.138 1.00 63.22 177 GLY A CA 1
ATOM 1399 C C . GLY A 1 177 ? 0.701 -0.741 34.798 1.00 63.22 177 GLY A C 1
ATOM 1400 O O . GLY A 1 177 ? -0.213 -1.337 35.370 1.00 63.22 177 GLY A O 1
ATOM 1401 N N . ALA A 1 178 ? 1.958 -1.194 34.776 1.00 68.62 178 ALA A N 1
ATOM 1402 C CA . ALA A 1 178 ? 2.393 -2.427 35.428 1.00 68.62 178 ALA A CA 1
ATOM 1403 C C . ALA A 1 178 ? 2.291 -2.337 36.960 1.00 68.62 178 ALA A C 1
ATOM 1405 O O . ALA A 1 178 ? 1.784 -3.258 37.594 1.00 68.62 178 ALA A O 1
ATOM 1406 N N . LEU A 1 179 ? 2.704 -1.208 37.550 1.00 63.50 179 LEU A N 1
ATOM 1407 C CA . LEU A 1 179 ? 2.625 -0.979 38.999 1.00 63.50 179 LEU A CA 1
ATOM 1408 C C . LEU A 1 179 ? 1.183 -0.845 39.504 1.00 63.50 179 LEU A C 1
ATOM 1410 O O . LEU A 1 179 ? 0.870 -1.270 40.612 1.00 63.50 179 LEU A O 1
ATOM 1414 N N . THR A 1 180 ? 0.301 -0.243 38.705 1.00 73.19 180 THR A N 1
ATOM 1415 C CA . THR A 1 180 ? -1.101 0.002 39.085 1.00 73.19 180 THR A CA 1
ATOM 1416 C C . THR A 1 180 ? -2.042 -1.147 38.729 1.00 73.19 180 THR A C 1
ATOM 1418 O O . THR A 1 180 ? -3.206 -1.112 39.125 1.00 73.19 180 THR A O 1
ATOM 1421 N N . GLY A 1 181 ? -1.583 -2.139 37.957 1.00 65.06 181 GLY A N 1
ATOM 1422 C CA . GLY A 1 181 ? -2.403 -3.257 37.476 1.00 65.06 181 GLY A CA 1
ATOM 1423 C C . GLY A 1 181 ? -3.524 -2.859 36.504 1.00 65.06 181 GLY A C 1
ATOM 1424 O O . GLY A 1 181 ? -4.326 -3.705 36.123 1.00 65.06 181 GLY A O 1
ATOM 1425 N N . LYS A 1 182 ? -3.600 -1.585 36.091 1.00 63.72 182 LYS A N 1
ATOM 1426 C CA . LYS A 1 182 ? -4.676 -1.042 35.238 1.00 63.72 182 LYS A CA 1
ATOM 1427 C C . LYS A 1 182 ? -4.380 -1.120 33.737 1.00 63.72 182 LYS A C 1
ATOM 1429 O O . LYS A 1 182 ? -5.224 -0.717 32.934 1.00 63.72 182 LYS A O 1
ATOM 1434 N N . GLY A 1 183 ? -3.190 -1.603 33.366 1.00 60.84 183 GLY A N 1
ATOM 1435 C CA . GLY A 1 183 ? -2.694 -1.604 31.990 1.00 60.84 183 GLY A CA 1
ATOM 1436 C C . GLY A 1 183 ? -2.518 -0.187 31.428 1.00 60.84 183 GLY A C 1
ATOM 1437 O O . GLY A 1 183 ? -3.190 0.763 31.833 1.00 60.84 183 GLY A O 1
ATOM 1438 N N . SER A 1 184 ? -1.624 -0.010 30.463 1.00 64.38 184 SER A N 1
ATOM 1439 C CA . SER A 1 184 ? -1.540 1.229 29.682 1.00 64.38 184 SER A CA 1
ATOM 1440 C C . SER A 1 184 ? -1.577 0.883 28.201 1.00 64.38 184 SER A C 1
ATOM 1442 O O . SER A 1 184 ? -0.930 -0.079 27.790 1.00 64.38 184 SER A O 1
ATOM 1444 N N . ALA A 1 185 ? -2.337 1.652 27.425 1.00 70.25 185 ALA A N 1
ATOM 1445 C CA . ALA A 1 185 ? -2.250 1.674 25.974 1.00 70.25 185 ALA A CA 1
ATOM 1446 C C . ALA A 1 185 ? -1.457 2.941 25.624 1.00 70.25 185 ALA A C 1
ATOM 1448 O O . ALA A 1 185 ? -2.023 4.028 25.652 1.00 70.25 185 ALA A O 1
ATOM 1449 N N . PRO A 1 186 ? -0.134 2.853 25.397 1.00 78.06 186 PRO A N 1
ATOM 1450 C CA . PRO A 1 186 ? 0.714 4.033 25.204 1.00 78.06 186 PRO A CA 1
ATOM 1451 C C . PRO A 1 186 ? 0.621 4.615 23.779 1.00 78.06 186 PRO A C 1
ATOM 1453 O O . PRO A 1 186 ? 1.577 5.186 23.243 1.00 78.06 186 PRO A O 1
ATOM 1456 N N . GLY A 1 187 ? -0.517 4.398 23.136 1.00 84.31 187 GLY A N 1
ATOM 1457 C CA . GLY A 1 187 ? -0.801 4.714 21.753 1.00 84.31 187 GLY A CA 1
ATOM 1458 C C . GLY A 1 187 ? -2.180 4.213 21.363 1.00 84.31 187 GLY A C 1
ATOM 1459 O O . GLY A 1 187 ? -2.888 3.597 22.163 1.00 84.31 187 GLY A O 1
ATOM 1460 N N . GLU A 1 188 ? -2.511 4.471 20.110 1.00 88.88 188 GLU A N 1
ATOM 1461 C CA . GLU A 1 188 ? -3.806 4.195 19.523 1.00 88.88 188 GLU A CA 1
ATOM 1462 C C . GLU A 1 188 ? -3.656 3.161 18.419 1.00 88.88 188 GLU A C 1
ATOM 1464 O O . GLU A 1 188 ? -2.787 3.280 17.551 1.00 88.88 188 GLU A O 1
ATOM 1469 N N . LEU A 1 189 ? -4.534 2.165 18.442 1.00 89.56 189 LEU A N 1
ATOM 1470 C CA . LEU A 1 189 ? -4.786 1.293 17.312 1.00 89.56 189 LEU A CA 1
ATOM 1471 C C . LEU A 1 189 ? -5.943 1.886 16.512 1.00 89.56 189 LEU A C 1
ATOM 1473 O O . LEU A 1 189 ? -7.021 2.135 17.052 1.00 89.56 189 LEU A O 1
ATOM 1477 N N . ARG A 1 190 ? -5.735 2.079 15.216 1.00 92.94 190 ARG A N 1
ATOM 1478 C CA . ARG A 1 190 ? -6.752 2.601 14.308 1.00 92.94 190 ARG A CA 1
ATOM 1479 C C . ARG A 1 190 ? -6.931 1.668 13.124 1.00 92.94 190 ARG A C 1
ATOM 1481 O O . ARG A 1 190 ? -6.010 0.948 12.731 1.00 92.94 190 ARG A O 1
ATOM 1488 N N . THR A 1 191 ? -8.146 1.675 12.592 1.00 93.00 191 THR A N 1
ATOM 1489 C CA . THR A 1 191 ? -8.531 0.899 11.412 1.00 93.00 191 THR A CA 1
ATOM 1490 C C . THR A 1 191 ? -9.134 1.842 10.380 1.00 93.00 191 THR A C 1
ATOM 1492 O O . THR A 1 191 ? -9.967 2.671 10.752 1.00 93.00 191 THR A O 1
ATOM 1495 N N . ILE A 1 192 ? -8.704 1.696 9.126 1.00 91.69 192 ILE A N 1
ATOM 1496 C CA . ILE A 1 192 ? -9.345 2.264 7.938 1.00 91.69 192 ILE A CA 1
ATOM 1497 C C . ILE A 1 192 ? -9.928 1.086 7.164 1.00 91.69 192 ILE A C 1
ATOM 1499 O O . ILE A 1 192 ? -9.187 0.204 6.723 1.00 91.69 192 ILE A O 1
ATOM 1503 N N . ASN A 1 193 ? -11.251 1.019 7.092 1.00 89.50 193 ASN A N 1
ATOM 1504 C CA . ASN A 1 193 ? -11.963 -0.084 6.449 1.00 89.50 193 ASN A CA 1
ATOM 1505 C C . ASN A 1 193 ? -12.264 0.249 4.977 1.00 89.50 193 ASN A C 1
ATOM 1507 O O . ASN A 1 193 ? -11.979 1.345 4.504 1.00 89.50 193 ASN A O 1
ATOM 1511 N N . SER A 1 194 ? -12.870 -0.687 4.251 1.00 83.44 194 SER A N 1
ATOM 1512 C CA . SER A 1 194 ? -13.214 -0.496 2.840 1.00 83.44 194 SER A CA 1
ATOM 1513 C C . SER A 1 194 ? -14.211 0.638 2.568 1.00 83.44 194 SER A C 1
ATOM 1515 O O . SER A 1 194 ? -14.222 1.142 1.454 1.00 83.44 194 SER A O 1
ATOM 1517 N N . GLU A 1 195 ? -15.055 1.012 3.535 1.00 83.31 195 GLU A N 1
ATOM 1518 C CA . GLU A 1 195 ? -16.012 2.126 3.403 1.00 83.31 195 GLU A CA 1
ATOM 1519 C C . GLU A 1 195 ? -15.279 3.466 3.514 1.00 83.31 195 GLU A C 1
ATOM 1521 O O . GLU A 1 195 ? -15.491 4.351 2.700 1.00 83.31 195 GLU A O 1
ATOM 1526 N N . GLU A 1 196 ? -14.340 3.576 4.456 1.00 83.19 196 GLU A N 1
ATOM 1527 C CA . GLU A 1 196 ? -13.472 4.749 4.625 1.00 83.19 196 GLU A CA 1
ATOM 1528 C C . GLU A 1 196 ? -12.387 4.868 3.536 1.00 83.19 196 GLU A C 1
ATOM 1530 O O . GLU A 1 196 ? -11.794 5.928 3.375 1.00 83.19 196 GLU A O 1
ATOM 1535 N N . LEU A 1 197 ? -12.082 3.770 2.833 1.00 80.12 197 LEU A N 1
ATOM 1536 C CA . LEU A 1 197 ? -11.148 3.715 1.698 1.00 80.12 197 LEU A CA 1
ATOM 1537 C C . LEU A 1 197 ? -11.835 3.846 0.343 1.00 80.12 197 LEU A C 1
ATOM 1539 O O . LEU A 1 197 ? -11.141 3.927 -0.678 1.00 80.12 197 LEU A O 1
ATOM 1543 N N . ALA A 1 198 ? -13.169 3.791 0.305 1.00 67.06 198 ALA A N 1
ATOM 1544 C CA 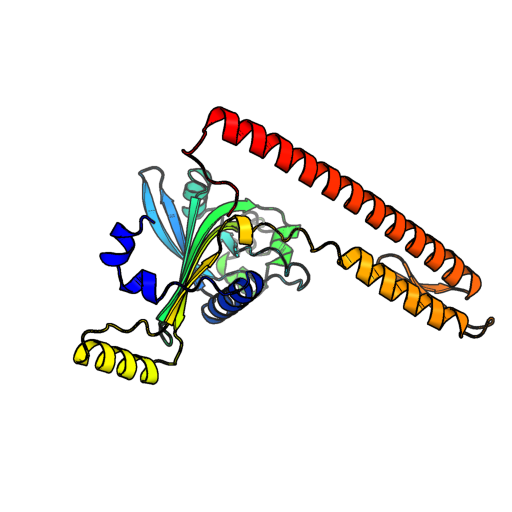. ALA A 1 198 ? -13.868 4.188 -0.898 1.00 67.06 198 ALA A CA 1
ATOM 1545 C C . ALA A 1 198 ? -13.383 5.606 -1.230 1.00 67.06 198 ALA A C 1
ATOM 1547 O O . ALA A 1 198 ? -13.178 6.386 -0.295 1.00 67.06 198 ALA A O 1
ATOM 1548 N N . PRO A 1 199 ? -13.127 5.931 -2.514 1.00 54.66 199 PRO A N 1
ATOM 1549 C CA . PRO A 1 199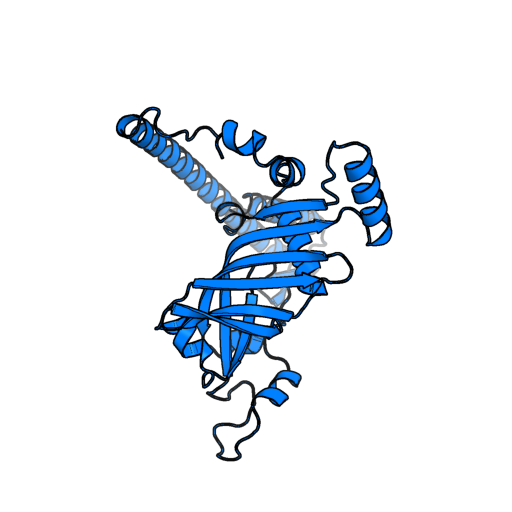 ? -12.987 7.335 -2.870 1.00 54.66 199 PRO A CA 1
ATOM 1550 C C . PRO A 1 199 ? -14.171 8.022 -2.212 1.00 54.66 199 PRO A C 1
ATOM 1552 O O . PRO A 1 199 ? -15.287 7.506 -2.353 1.00 54.66 199 PRO A O 1
ATOM 1555 N N . GLU A 1 200 ? -13.900 9.053 -1.406 1.00 47.28 200 GLU A N 1
ATOM 1556 C CA . GLU A 1 200 ? -14.967 9.879 -0.866 1.00 47.28 200 GLU A CA 1
ATOM 1557 C C . GLU A 1 200 ? -15.929 10.071 -2.041 1.00 47.28 200 GLU A C 1
ATOM 1559 O O . GLU A 1 200 ? -15.502 10.449 -3.140 1.00 47.28 200 GLU A O 1
ATOM 1564 N N . GLU A 1 201 ? -17.199 9.680 -1.877 1.00 41.91 201 GLU A N 1
ATOM 1565 C CA . GLU A 1 201 ? -18.216 10.447 -2.576 1.00 41.91 201 GLU A CA 1
ATOM 1566 C C . GLU A 1 201 ? -17.844 11.857 -2.162 1.00 41.91 201 GLU A C 1
ATOM 1568 O O . GLU A 1 201 ? -17.920 12.157 -0.968 1.00 41.91 201 GLU A O 1
ATOM 1573 N N . GLU A 1 202 ? -17.214 12.601 -3.082 1.00 40.41 202 GLU A N 1
ATOM 1574 C CA . GLU A 1 202 ? -16.908 14.004 -2.881 1.00 40.41 202 GLU A CA 1
ATOM 1575 C C . GLU A 1 202 ? -18.169 14.525 -2.225 1.00 40.41 202 GLU A C 1
ATOM 1577 O O . GLU A 1 202 ? -19.252 14.388 -2.800 1.00 40.41 202 GLU A O 1
ATOM 1582 N N . THR A 1 203 ? -18.074 14.955 -0.964 1.00 43.81 203 THR A N 1
ATOM 1583 C CA . THR A 1 203 ? -19.159 15.738 -0.391 1.00 43.81 203 THR A CA 1
ATOM 1584 C C . THR A 1 203 ? -19.428 16.777 -1.460 1.00 43.81 203 THR A C 1
ATOM 1586 O O . THR A 1 203 ? -18.479 17.464 -1.852 1.00 43.81 203 THR A O 1
ATOM 1589 N N . ASP A 1 204 ? -20.638 16.734 -2.019 1.00 52.62 204 A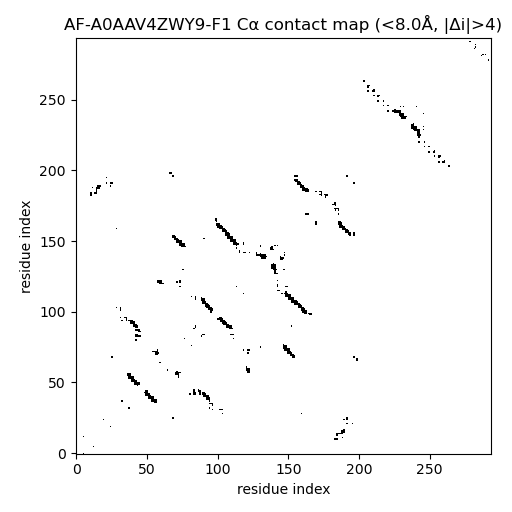SP A N 1
ATOM 1590 C CA . ASP A 1 204 ? -21.090 17.281 -3.310 1.00 52.62 204 ASP A CA 1
ATOM 1591 C C . ASP A 1 204 ? -21.009 18.825 -3.369 1.00 52.62 204 ASP A C 1
ATOM 1593 O O . ASP A 1 204 ? -21.723 19.494 -4.103 1.00 52.62 204 ASP A O 1
ATOM 1597 N N . ASP A 1 205 ? -20.121 19.397 -2.561 1.00 53.25 205 ASP A N 1
ATOM 1598 C CA . ASP A 1 205 ? -19.831 20.798 -2.357 1.00 53.25 205 ASP A CA 1
ATOM 1599 C C . ASP A 1 205 ? -18.774 21.288 -3.361 1.00 53.25 205 ASP A C 1
ATOM 1601 O O . ASP A 1 205 ? -18.601 22.490 -3.499 1.00 53.25 205 ASP A O 1
ATOM 1605 N N . ALA A 1 206 ? -18.024 20.418 -4.060 1.00 59.94 206 ALA A N 1
ATOM 1606 C CA . ALA A 1 206 ? -17.047 20.866 -5.068 1.00 59.94 206 ALA A CA 1
ATOM 1607 C C . ALA A 1 206 ? -17.718 21.617 -6.240 1.00 59.94 206 ALA A C 1
ATOM 1609 O O . ALA A 1 206 ? -17.278 22.724 -6.560 1.00 59.94 206 ALA A O 1
ATOM 1610 N N . PRO A 1 207 ? -18.830 21.117 -6.816 1.00 64.94 207 PRO A N 1
ATOM 1611 C CA . PRO A 1 207 ? -19.644 21.899 -7.746 1.00 64.94 207 PRO A CA 1
ATOM 1612 C C . PRO A 1 207 ? -20.184 23.200 -7.128 1.00 64.94 207 PRO A C 1
ATOM 1614 O O . PRO A 1 207 ? -20.286 24.216 -7.814 1.00 64.94 207 PRO A O 1
ATOM 1617 N N . GLU A 1 208 ? -20.523 23.195 -5.835 1.00 72.00 208 GLU A N 1
ATOM 1618 C CA . GLU A 1 208 ? -21.041 24.372 -5.124 1.00 72.00 208 GLU A CA 1
ATOM 1619 C C . GLU A 1 208 ? -19.954 25.432 -4.882 1.00 72.00 208 GLU A C 1
ATOM 1621 O O . GLU A 1 208 ? -20.206 26.620 -5.076 1.00 72.00 208 GLU A O 1
ATOM 1626 N N . GLN A 1 209 ? -18.733 25.013 -4.546 1.00 71.69 209 GLN A N 1
ATOM 1627 C CA . GLN A 1 209 ? -17.549 25.863 -4.405 1.00 71.69 209 GLN A CA 1
ATOM 1628 C C . GLN A 1 209 ? -17.102 26.424 -5.756 1.00 71.69 209 GLN A C 1
ATOM 1630 O O . GLN A 1 209 ? -16.762 27.603 -5.845 1.00 71.69 209 GLN A O 1
ATOM 1635 N N . ASP A 1 210 ? -17.136 25.616 -6.819 1.00 72.62 210 ASP A N 1
ATOM 1636 C CA . ASP A 1 210 ? -16.856 26.091 -8.174 1.00 72.62 210 ASP A CA 1
ATOM 1637 C C . ASP A 1 210 ? -17.905 27.119 -8.616 1.00 72.62 210 ASP A C 1
ATOM 1639 O O . ASP A 1 210 ? -17.560 28.139 -9.213 1.00 72.62 210 ASP A O 1
ATOM 1643 N N . LYS A 1 211 ? -19.182 26.905 -8.274 1.00 78.56 211 LYS A N 1
ATOM 1644 C CA . LYS A 1 211 ? -20.246 27.884 -8.512 1.00 78.56 211 LYS A CA 1
ATOM 1645 C C . LYS A 1 211 ? -20.009 29.183 -7.737 1.00 78.56 211 LYS A C 1
ATOM 1647 O O . LYS A 1 211 ? -20.085 30.246 -8.345 1.00 78.56 211 LYS A O 1
ATOM 1652 N N . GLU A 1 212 ? -19.682 29.111 -6.447 1.00 75.94 212 GLU A N 1
ATOM 1653 C CA . GLU A 1 212 ? -19.359 30.286 -5.621 1.00 75.94 212 GLU A CA 1
ATOM 1654 C C . GLU A 1 212 ? -18.163 31.061 -6.201 1.00 75.94 212 GLU A C 1
ATOM 1656 O O . GLU A 1 212 ? -18.234 32.274 -6.381 1.00 75.94 212 GLU A O 1
ATOM 1661 N N . ALA A 1 213 ? -17.104 30.360 -6.614 1.00 76.56 213 ALA A N 1
ATOM 1662 C CA . ALA A 1 213 ? -15.935 30.974 -7.237 1.00 76.56 213 ALA A CA 1
ATOM 1663 C C . ALA A 1 213 ? -16.252 31.648 -8.587 1.00 76.56 213 ALA A C 1
ATOM 1665 O O . ALA A 1 213 ? -15.691 32.701 -8.902 1.00 76.56 213 ALA A O 1
ATOM 1666 N N . LEU A 1 214 ? -17.133 31.056 -9.404 1.00 78.25 214 LEU A N 1
ATOM 1667 C CA . LEU A 1 214 ? -17.588 31.677 -10.651 1.00 78.25 214 LEU A CA 1
ATOM 1668 C C . LEU A 1 214 ? -18.503 32.885 -10.395 1.00 78.25 214 LEU A C 1
ATOM 1670 O O . LEU A 1 214 ? -18.423 33.861 -11.141 1.00 78.25 214 LEU A O 1
ATOM 1674 N N . ASP A 1 215 ? -19.343 32.835 -9.360 1.00 78.62 215 ASP A N 1
ATOM 1675 C CA . ASP A 1 215 ? -20.207 33.946 -8.950 1.00 78.62 215 ASP A CA 1
ATOM 1676 C C . ASP A 1 215 ? -19.368 35.143 -8.468 1.00 78.62 215 ASP A C 1
ATOM 1678 O O . ASP A 1 215 ? -19.587 36.267 -8.929 1.00 78.62 215 ASP A O 1
ATOM 1682 N N . ASP A 1 216 ? -18.346 34.898 -7.643 1.00 80.62 216 ASP A N 1
ATOM 1683 C CA . ASP A 1 216 ? -17.377 35.910 -7.205 1.00 80.62 216 ASP A CA 1
ATOM 1684 C C . ASP A 1 216 ? -16.614 36.517 -8.393 1.00 80.62 216 ASP A C 1
ATOM 1686 O O . ASP A 1 216 ? -16.519 37.741 -8.526 1.00 80.62 216 ASP A O 1
ATOM 1690 N N . LEU A 1 217 ? -16.132 35.677 -9.318 1.00 79.31 217 LEU A N 1
ATOM 1691 C CA . LEU A 1 217 ? -15.478 36.140 -10.545 1.00 79.31 217 LEU A CA 1
ATOM 1692 C C . LEU A 1 217 ? -16.428 36.977 -11.415 1.00 79.31 217 LEU A C 1
ATOM 1694 O O . LEU A 1 217 ? -15.997 37.924 -12.073 1.00 79.31 217 LEU A O 1
ATOM 1698 N N . GLY A 1 218 ? -17.722 36.656 -11.414 1.00 80.88 218 GLY A N 1
ATOM 1699 C CA . GLY A 1 218 ? -18.755 37.448 -12.074 1.00 80.88 218 GLY A CA 1
ATOM 1700 C C . GLY A 1 218 ? -18.827 38.862 -11.517 1.00 80.88 218 GLY A C 1
ATOM 1701 O O . GLY A 1 218 ? -18.780 39.820 -12.290 1.00 80.88 218 GLY A O 1
ATOM 1702 N N . MET A 1 219 ? -18.848 38.998 -10.190 1.00 80.06 219 MET A N 1
ATOM 1703 C CA . MET A 1 219 ? -18.848 40.304 -9.525 1.00 80.06 219 MET A CA 1
ATOM 1704 C C . MET A 1 219 ? -17.574 41.103 -9.824 1.00 80.06 219 MET A C 1
ATOM 1706 O O . MET A 1 219 ? -17.642 42.312 -10.043 1.00 80.06 219 MET A O 1
ATOM 1710 N N . GLU A 1 220 ? -16.413 40.446 -9.880 1.00 80.50 220 GLU A N 1
ATOM 1711 C CA . GLU A 1 220 ? -15.154 41.104 -10.249 1.00 80.50 220 GLU A CA 1
ATOM 1712 C C . GLU A 1 220 ? -15.152 41.580 -11.709 1.00 80.50 220 GLU A C 1
ATOM 1714 O O . GLU A 1 220 ? -14.714 42.696 -11.998 1.00 80.50 220 GLU A O 1
ATOM 1719 N N . LEU A 1 221 ? -15.680 40.774 -12.637 1.00 79.81 221 LEU A N 1
ATOM 1720 C CA . LEU A 1 221 ? -15.770 41.136 -14.054 1.00 79.81 221 LEU A CA 1
ATOM 1721 C C . LEU A 1 221 ? -16.785 42.249 -14.330 1.00 79.81 221 LEU A C 1
ATOM 1723 O O . LEU A 1 221 ? -16.620 42.982 -15.301 1.00 79.81 221 LEU A O 1
ATOM 1727 N N . GLU A 1 222 ? -17.824 42.409 -13.512 1.00 79.88 222 GLU A N 1
ATOM 1728 C CA . GLU A 1 222 ? -18.747 43.549 -13.617 1.00 79.88 222 GLU A CA 1
ATOM 1729 C C . GLU A 1 222 ? -18.078 44.893 -13.291 1.00 79.88 222 GLU A C 1
ATOM 1731 O O . GLU A 1 222 ? -18.527 45.936 -13.767 1.00 79.88 222 GLU A O 1
ATOM 1736 N N . LEU A 1 223 ? -16.997 44.871 -12.507 1.00 79.00 223 LEU A N 1
ATOM 1737 C CA . LEU A 1 223 ? -16.223 46.055 -12.128 1.00 79.00 223 LEU A CA 1
ATOM 1738 C C . LEU A 1 223 ? -15.059 46.354 -13.089 1.00 79.00 223 LEU A C 1
ATOM 1740 O O . LEU A 1 223 ? -14.363 47.351 -12.895 1.00 79.00 223 LEU A O 1
ATOM 1744 N N . ALA A 1 224 ? -14.830 45.504 -14.094 1.00 78.56 224 ALA A N 1
ATOM 1745 C CA . ALA 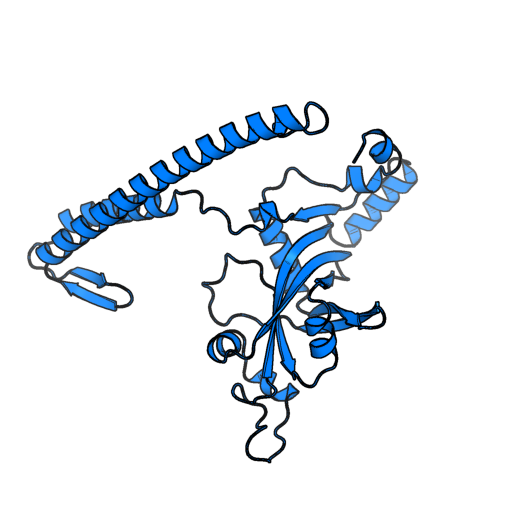A 1 224 ? -13.751 45.663 -15.063 1.00 78.56 224 ALA A CA 1
ATOM 1746 C C . ALA A 1 224 ? -14.086 46.707 -16.143 1.00 78.56 224 ALA A C 1
ATOM 1748 O O . ALA A 1 224 ? -15.236 46.853 -16.561 1.00 78.56 224 ALA A O 1
ATOM 1749 N N . ASP A 1 225 ? -13.063 47.410 -16.636 1.00 81.31 225 ASP A N 1
ATOM 1750 C CA . ASP A 1 225 ? -13.223 48.403 -17.700 1.00 81.31 225 ASP A CA 1
ATOM 1751 C C . ASP A 1 225 ? -13.621 47.731 -19.032 1.00 81.31 225 ASP A C 1
ATOM 1753 O O . ASP A 1 225 ? -13.001 46.759 -19.470 1.00 81.31 225 ASP A O 1
ATOM 1757 N N . GLU A 1 226 ? -14.631 48.278 -19.725 1.00 76.00 226 GLU A N 1
ATOM 1758 C CA . GLU A 1 226 ? -15.191 47.700 -20.967 1.00 76.00 226 GLU A CA 1
ATOM 1759 C C . GLU A 1 226 ? -14.167 47.560 -22.112 1.00 76.00 226 GLU A C 1
ATOM 1761 O O . GLU A 1 226 ? -14.332 46.717 -23.000 1.00 76.00 226 GLU A O 1
ATOM 1766 N N . ASP A 1 227 ? -13.102 48.366 -22.078 1.00 77.31 227 ASP A N 1
ATOM 1767 C CA . ASP A 1 227 ? -12.052 48.421 -23.096 1.00 77.31 227 ASP A CA 1
ATOM 1768 C C . ASP A 1 227 ? -10.851 47.493 -22.798 1.00 77.31 227 ASP A C 1
ATOM 1770 O O . ASP A 1 227 ? -9.944 47.373 -23.631 1.00 77.31 227 ASP A O 1
ATOM 1774 N N . GLU A 1 228 ? -10.819 46.821 -21.639 1.00 76.19 228 GLU A N 1
ATOM 1775 C CA . GLU A 1 228 ? -9.705 45.957 -21.233 1.00 76.19 228 GLU A CA 1
ATOM 1776 C C . GLU A 1 228 ? -9.901 44.488 -21.659 1.00 76.19 228 GLU A C 1
ATOM 1778 O O . GLU A 1 228 ? -11.009 43.945 -21.733 1.00 76.19 228 GLU A O 1
ATOM 1783 N N . LEU A 1 229 ? -8.789 43.820 -21.984 1.00 80.06 229 LEU A N 1
ATOM 1784 C CA . LEU A 1 229 ? -8.786 42.391 -22.281 1.00 80.06 229 LEU A CA 1
ATOM 1785 C C . LEU A 1 229 ? -8.619 41.584 -20.992 1.00 80.06 229 LEU A C 1
ATOM 1787 O O . LEU A 1 229 ? -7.597 41.673 -20.320 1.00 80.06 229 LEU A O 1
ATOM 1791 N N . VAL A 1 230 ? -9.580 40.708 -20.722 1.00 80.50 230 VAL A N 1
ATOM 1792 C CA . VAL A 1 230 ? -9.589 39.803 -19.572 1.00 80.50 230 VAL A CA 1
ATOM 1793 C C . VAL A 1 230 ? -8.800 38.540 -19.902 1.00 80.50 230 VAL A C 1
ATOM 1795 O O . VAL A 1 230 ? -9.049 37.889 -20.921 1.00 80.50 230 VAL A O 1
ATOM 1798 N N . LEU A 1 231 ? -7.867 38.152 -19.032 1.00 78.00 231 LEU A N 1
ATOM 1799 C CA . LEU A 1 231 ? -7.164 36.875 -19.141 1.00 78.00 231 LEU A CA 1
ATOM 1800 C C . LEU A 1 231 ? -8.058 35.735 -18.624 1.00 78.00 231 LEU A C 1
ATOM 1802 O O . LEU A 1 231 ? -8.148 35.500 -17.426 1.00 78.00 231 LEU A O 1
ATOM 1806 N N . TYR A 1 232 ? -8.711 35.014 -19.535 1.00 77.81 232 TYR A N 1
ATOM 1807 C CA . TYR A 1 232 ? -9.687 33.967 -19.223 1.00 77.81 232 TYR A CA 1
ATOM 1808 C C . TYR A 1 232 ? -9.123 32.562 -19.476 1.00 77.81 232 TYR A C 1
ATOM 1810 O O . TYR A 1 232 ? -8.501 32.310 -20.515 1.00 77.81 232 TYR A O 1
ATOM 1818 N N . ARG A 1 233 ? -9.370 31.620 -18.557 1.00 74.31 233 ARG A N 1
ATOM 1819 C CA . ARG A 1 233 ? -8.940 30.216 -18.674 1.00 74.31 233 ARG A CA 1
ATOM 1820 C C . ARG A 1 233 ? -9.952 29.399 -19.484 1.00 74.31 233 ARG A C 1
ATOM 1822 O O . ARG A 1 233 ? -11.137 29.405 -19.184 1.00 74.31 233 ARG A O 1
ATOM 1829 N N . VAL A 1 234 ? -9.490 28.660 -20.492 1.00 72.12 234 VAL A N 1
ATOM 1830 C CA . VAL A 1 234 ? -10.297 27.700 -21.264 1.00 72.12 234 VAL A CA 1
ATOM 1831 C C . VAL A 1 234 ? -9.572 26.357 -21.273 1.00 72.12 234 VAL A C 1
ATOM 1833 O O . VAL A 1 234 ? -8.541 26.209 -21.934 1.00 72.12 234 VAL A O 1
ATOM 1836 N N . GLY A 1 235 ? -10.101 25.378 -20.534 1.00 68.94 235 GLY A N 1
ATOM 1837 C CA . GLY A 1 235 ? -9.386 24.129 -20.264 1.00 68.94 235 GLY A CA 1
ATOM 1838 C C . GLY A 1 235 ? -8.069 24.414 -19.535 1.00 68.94 235 GLY A C 1
ATOM 1839 O O . GLY A 1 235 ? -8.075 24.994 -18.454 1.00 68.94 235 GLY A O 1
ATOM 1840 N N . GLU A 1 236 ? -6.942 24.070 -20.161 1.00 54.47 236 GLU A N 1
ATOM 1841 C CA . GLU A 1 236 ? -5.589 24.267 -19.609 1.00 54.47 236 GLU A CA 1
ATOM 1842 C C . GLU A 1 236 ? -4.863 25.515 -20.154 1.00 54.47 236 GLU A C 1
ATOM 1844 O O . GLU A 1 236 ? -3.719 25.783 -19.791 1.00 54.47 236 GLU A O 1
ATOM 1849 N N . ALA A 1 237 ? -5.494 26.290 -21.044 1.00 49.09 237 ALA A N 1
ATOM 1850 C CA . ALA A 1 237 ? -4.877 27.451 -21.686 1.00 49.09 237 ALA A CA 1
ATOM 1851 C C . ALA A 1 237 ? -5.512 28.772 -21.230 1.00 49.09 237 ALA A C 1
ATOM 1853 O O . ALA A 1 237 ? -6.720 28.853 -21.014 1.00 49.09 237 ALA A O 1
ATOM 1854 N N . PHE A 1 238 ? -4.708 29.835 -21.156 1.00 73.44 238 PHE A N 1
ATOM 1855 C CA . PHE A 1 238 ? -5.176 31.196 -20.881 1.00 73.44 238 PHE A CA 1
ATOM 1856 C C . PHE A 1 238 ? -5.248 32.018 -22.169 1.00 73.44 238 PHE A C 1
ATOM 1858 O O . PHE A 1 238 ? -4.320 32.014 -22.981 1.00 73.44 238 PHE A O 1
ATOM 1865 N N . LEU A 1 239 ? -6.353 32.734 -22.356 1.00 75.69 239 LEU A N 1
ATOM 1866 C CA . LEU A 1 239 ? -6.630 33.553 -23.532 1.00 75.69 239 LEU A CA 1
ATOM 1867 C C . LEU A 1 239 ? -7.059 34.951 -23.096 1.00 75.69 239 LEU A C 1
ATOM 1869 O O . LEU A 1 239 ? -7.896 35.095 -22.215 1.00 75.69 239 LEU A O 1
ATOM 1873 N N . HIS A 1 240 ? -6.544 35.980 -23.764 1.00 85.56 240 HIS A N 1
ATOM 1874 C CA . HIS A 1 240 ? -7.049 37.341 -23.601 1.00 85.56 240 HIS A CA 1
ATOM 1875 C C . HIS A 1 240 ? -8.347 37.496 -24.398 1.00 85.56 240 HIS A C 1
ATOM 1877 O O . HIS A 1 240 ? -8.356 37.304 -25.619 1.00 85.56 240 HIS A O 1
ATOM 1883 N N . LEU A 1 241 ? -9.445 37.819 -23.721 1.00 83.69 241 LEU A N 1
ATOM 1884 C CA . LEU A 1 241 ? -10.770 37.973 -24.312 1.00 83.69 241 LEU A CA 1
ATOM 1885 C C . LEU A 1 241 ? -11.324 39.372 -24.022 1.00 83.69 241 LEU A C 1
ATOM 1887 O O . LEU A 1 241 ? -11.131 39.876 -22.921 1.00 83.69 241 LEU A O 1
ATOM 1891 N N . PRO A 1 242 ? -12.056 39.986 -24.968 1.00 89.56 242 PRO A N 1
ATOM 1892 C CA . PRO A 1 242 ? -12.876 41.154 -24.661 1.00 89.56 242 PRO A CA 1
ATOM 1893 C C . PRO A 1 242 ? -13.868 40.843 -23.533 1.00 89.56 242 PRO A C 1
ATOM 1895 O O . PRO A 1 242 ? -14.418 39.734 -23.507 1.00 89.56 242 PRO A O 1
ATOM 1898 N N . LEU A 1 243 ? -14.123 41.817 -22.653 1.00 84.88 243 LEU A N 1
ATOM 1899 C CA . LEU A 1 243 ? -14.949 41.655 -21.451 1.00 84.88 243 LEU A CA 1
ATOM 1900 C C . LEU A 1 243 ? -16.306 40.990 -21.740 1.00 84.88 243 LEU A C 1
ATOM 1902 O O . LEU A 1 243 ? -16.656 39.987 -21.122 1.00 84.88 243 LEU A O 1
ATOM 1906 N N . ASN A 1 244 ? -17.011 41.446 -22.778 1.00 85.69 244 ASN A N 1
ATOM 1907 C CA . ASN A 1 244 ? -18.306 40.884 -23.176 1.00 85.69 244 ASN A CA 1
ATOM 1908 C C . ASN A 1 244 ? -18.255 39.384 -23.541 1.00 85.69 244 ASN A C 1
ATOM 1910 O O . ASN A 1 244 ? -19.215 38.643 -23.323 1.00 85.69 244 ASN A O 1
ATOM 1914 N N . LYS A 1 245 ? -17.137 38.908 -24.103 1.00 85.75 245 LYS A N 1
ATOM 1915 C CA . LYS A 1 245 ? -16.934 37.494 -24.444 1.00 85.75 245 LYS A CA 1
ATOM 1916 C C . LYS A 1 245 ? -16.533 36.665 -23.231 1.00 85.75 245 LYS A C 1
ATOM 1918 O O . LYS A 1 245 ? -16.844 35.474 -23.225 1.00 85.75 245 LYS A O 1
ATOM 1923 N N . ALA A 1 246 ? -15.836 37.262 -22.265 1.00 84.88 246 ALA A N 1
ATOM 1924 C CA . ALA A 1 246 ? -15.524 36.626 -20.990 1.00 84.88 246 ALA A CA 1
ATOM 1925 C C . ALA A 1 246 ? -16.806 36.442 -20.162 1.00 84.88 246 ALA A C 1
ATOM 1927 O O . ALA A 1 246 ? -17.117 35.315 -19.793 1.00 84.88 246 ALA A O 1
ATOM 1928 N N . GLN A 1 247 ? -17.624 37.489 -20.018 1.00 85.56 247 GLN A N 1
ATOM 1929 C CA . GLN A 1 247 ? -18.922 37.439 -19.327 1.00 85.56 247 GLN A CA 1
ATOM 1930 C C . GLN A 1 247 ? -19.877 36.411 -19.952 1.00 85.56 247 GLN A C 1
ATOM 1932 O O . GLN A 1 247 ? -20.411 35.547 -19.266 1.00 85.56 247 GLN A O 1
ATOM 1937 N N . GLY A 1 248 ? -20.028 36.415 -21.283 1.00 86.00 248 GLY A N 1
ATOM 1938 C CA . GLY A 1 248 ? -20.869 35.430 -21.973 1.00 86.00 248 GLY A CA 1
ATOM 1939 C C . GLY A 1 248 ? -20.308 33.999 -21.989 1.00 86.00 248 GLY A C 1
ATOM 1940 O O . GLY A 1 248 ? -20.977 33.083 -22.476 1.00 86.00 248 GLY A O 1
ATOM 1941 N N . ARG A 1 249 ? -19.059 33.782 -21.557 1.00 84.62 249 ARG A N 1
ATOM 1942 C CA . ARG A 1 249 ? -18.512 32.442 -21.283 1.00 84.62 249 ARG A CA 1
ATOM 1943 C C . ARG A 1 249 ? -18.766 32.049 -19.839 1.00 84.62 249 ARG A C 1
ATOM 1945 O O . ARG A 1 249 ? -19.335 30.986 -19.639 1.00 84.62 249 ARG A O 1
ATOM 1952 N N . LEU A 1 250 ? -18.459 32.941 -18.905 1.00 84.69 250 LEU A N 1
ATOM 1953 C CA . LEU A 1 250 ? -18.717 32.753 -17.485 1.00 84.69 250 LEU A CA 1
ATOM 1954 C C . LEU A 1 250 ? -20.173 32.362 -17.222 1.00 84.69 250 LEU A C 1
ATOM 1956 O O . LEU A 1 250 ? -20.419 31.366 -16.558 1.00 84.69 250 LEU A O 1
ATOM 1960 N N . GLN A 1 251 ? -21.128 33.052 -17.852 1.00 86.69 251 GLN A N 1
ATOM 1961 C CA . GLN A 1 251 ? -22.550 32.730 -17.719 1.00 86.69 251 GLN A CA 1
ATOM 1962 C C . GLN A 1 251 ? -22.889 31.299 -18.166 1.00 86.69 251 GLN A C 1
ATOM 1964 O O . GLN A 1 251 ? -23.689 30.618 -17.535 1.00 86.69 251 GLN A O 1
ATOM 1969 N N . ARG A 1 252 ? -22.264 30.813 -19.246 1.00 86.31 252 ARG A N 1
ATOM 1970 C CA . ARG A 1 252 ? -22.469 29.434 -19.714 1.00 86.31 252 ARG A CA 1
ATOM 1971 C C . ARG A 1 252 ? -21.828 28.415 -18.784 1.00 86.31 252 ARG A C 1
ATOM 1973 O O . ARG A 1 252 ? -22.380 27.333 -18.623 1.00 86.31 252 ARG A O 1
ATOM 1980 N N . ASP A 1 253 ? -20.681 28.755 -18.209 1.00 81.19 253 ASP A N 1
ATOM 1981 C CA . ASP A 1 253 ? -19.984 27.899 -17.255 1.00 81.19 253 ASP A CA 1
ATOM 1982 C C . ASP A 1 253 ? -20.800 27.808 -15.943 1.00 81.19 253 ASP A C 1
ATOM 1984 O O . ASP A 1 253 ? -21.042 26.706 -15.459 1.00 81.19 253 ASP A O 1
ATOM 1988 N N . GLN A 1 254 ? -21.359 28.925 -15.453 1.00 84.00 254 GLN A N 1
ATOM 1989 C CA . GLN A 1 254 ? -22.298 28.961 -14.319 1.00 84.00 254 GLN A CA 1
ATOM 1990 C C . GLN A 1 254 ? -23.561 28.120 -14.574 1.00 84.00 254 GLN A C 1
ATOM 1992 O O . GLN A 1 254 ? -23.968 27.336 -13.718 1.00 84.00 254 GLN A O 1
ATOM 1997 N N . GLU A 1 255 ? -24.179 28.245 -15.754 1.00 88.38 255 GLU A N 1
ATOM 1998 C CA . GLU A 1 255 ? -25.356 27.447 -16.136 1.00 88.38 255 GLU A CA 1
ATOM 1999 C C . GLU A 1 255 ? -25.038 25.946 -16.238 1.00 88.38 255 GLU A C 1
ATOM 2001 O O . GLU A 1 255 ? -25.854 25.110 -15.844 1.00 88.38 255 GLU A O 1
ATOM 2006 N N . ALA A 1 256 ? -23.856 25.594 -16.753 1.00 84.12 256 ALA A N 1
ATOM 2007 C CA . ALA A 1 256 ? -23.418 24.207 -16.865 1.00 84.12 256 ALA A CA 1
ATOM 2008 C C . ALA A 1 256 ? -23.225 23.563 -15.486 1.00 84.12 256 ALA A C 1
ATOM 2010 O O . ALA A 1 256 ? -23.755 22.477 -15.254 1.00 84.12 256 ALA A O 1
ATOM 2011 N N . ILE A 1 257 ? -22.538 24.256 -14.572 1.00 79.56 257 ILE A N 1
ATOM 2012 C CA . ILE A 1 257 ? -22.322 23.780 -13.200 1.00 79.56 257 ILE A CA 1
ATOM 2013 C C . ILE A 1 257 ? -23.649 23.695 -12.439 1.00 79.56 257 ILE A C 1
ATOM 2015 O O . ILE A 1 257 ? -23.907 22.697 -11.774 1.00 79.56 257 ILE A O 1
ATOM 2019 N N . ALA A 1 258 ? -24.547 24.675 -12.593 1.00 84.81 258 ALA A N 1
ATOM 2020 C CA . ALA A 1 258 ? -25.876 24.616 -11.982 1.00 84.81 258 ALA A CA 1
ATOM 2021 C C . ALA A 1 258 ? -26.674 23.381 -12.439 1.00 84.81 258 ALA A C 1
ATOM 2023 O O . ALA A 1 258 ? -27.261 22.685 -11.616 1.00 84.81 258 ALA A O 1
ATOM 2024 N N . SER A 1 259 ? -26.644 23.060 -13.738 1.00 84.00 259 SER A N 1
ATOM 2025 C CA . SER A 1 259 ? -27.297 21.853 -14.257 1.00 84.00 259 SER A CA 1
ATOM 2026 C C . SER A 1 259 ? -26.641 20.556 -13.769 1.00 84.00 259 SER A C 1
ATOM 2028 O O . SER A 1 259 ? -27.306 19.517 -13.743 1.00 84.00 259 SER A O 1
ATOM 2030 N N . GLU A 1 260 ? -25.345 20.579 -13.462 1.00 81.06 260 GLU A N 1
ATOM 2031 C CA . GLU A 1 260 ? -24.626 19.431 -12.917 1.00 81.06 260 GLU A CA 1
ATOM 2032 C C . GLU A 1 260 ? -25.004 19.187 -11.454 1.00 81.06 260 GLU A C 1
ATOM 2034 O O . GLU A 1 260 ? -25.362 18.055 -11.125 1.00 81.06 260 GLU A O 1
ATOM 2039 N N . ILE A 1 261 ? -25.069 20.250 -10.642 1.00 80.62 261 ILE A N 1
ATOM 2040 C CA . ILE A 1 261 ? -25.573 20.217 -9.259 1.00 80.62 261 ILE A CA 1
ATOM 2041 C C . ILE A 1 261 ? -26.981 19.616 -9.212 1.00 80.62 261 ILE A C 1
ATOM 2043 O O . ILE A 1 261 ? -27.208 18.638 -8.502 1.00 80.62 261 ILE A O 1
ATOM 2047 N N . ASP A 1 262 ? -27.916 20.127 -10.021 1.00 83.81 262 ASP A N 1
ATOM 2048 C CA . ASP A 1 262 ? -29.301 19.630 -10.043 1.00 83.81 262 ASP A CA 1
ATOM 2049 C C . ASP A 1 262 ? -29.357 18.121 -10.352 1.00 83.81 262 ASP A C 1
ATOM 2051 O O . ASP A 1 262 ? -30.088 17.350 -9.729 1.00 83.81 262 ASP A O 1
ATOM 2055 N N . ARG A 1 263 ? -28.533 17.662 -11.302 1.00 83.31 263 ARG A N 1
ATOM 2056 C CA . ARG A 1 263 ? -28.456 16.247 -11.684 1.00 83.31 263 ARG A CA 1
ATOM 2057 C C . ARG A 1 263 ? -27.859 15.374 -10.579 1.00 83.31 263 ARG A C 1
ATOM 2059 O O . ARG A 1 263 ? -28.225 14.200 -10.469 1.00 83.31 263 ARG A O 1
ATOM 2066 N N . MET A 1 264 ? -26.881 15.885 -9.837 1.00 71.94 264 MET A N 1
ATOM 2067 C CA . MET A 1 264 ? -26.257 15.159 -8.730 1.00 71.94 264 MET A CA 1
ATOM 2068 C C . MET A 1 264 ? -27.243 15.037 -7.566 1.00 71.94 264 MET A C 1
ATOM 2070 O O . MET A 1 264 ? -27.471 13.918 -7.103 1.00 71.94 264 MET A O 1
ATOM 2074 N N . GLN A 1 265 ? -27.975 16.107 -7.246 1.00 80.25 265 GLN A N 1
ATOM 2075 C CA . GLN A 1 265 ? -29.070 16.085 -6.271 1.00 80.25 265 GLN A CA 1
ATOM 2076 C C . GLN A 1 265 ? -30.152 15.051 -6.626 1.00 80.25 265 GLN A C 1
ATOM 2078 O O . GLN A 1 265 ? -30.526 14.238 -5.780 1.00 80.25 265 GLN A O 1
ATOM 2083 N N . GLU A 1 266 ? -30.596 14.983 -7.888 1.00 86.00 266 GLU A N 1
ATOM 2084 C CA . GLU A 1 266 ? -31.562 13.960 -8.330 1.00 86.00 266 GLU A CA 1
ATOM 2085 C C . GLU A 1 266 ? -31.047 12.523 -8.119 1.00 86.00 266 GLU A C 1
ATOM 2087 O O . GLU A 1 266 ? -31.797 11.633 -7.705 1.00 86.00 266 GLU A O 1
ATOM 2092 N N . LYS A 1 267 ? -29.759 12.273 -8.387 1.00 80.88 267 LYS A N 1
ATOM 2093 C CA . LYS A 1 267 ? -29.148 10.951 -8.172 1.00 80.88 267 LYS A CA 1
ATOM 2094 C C . LYS A 1 267 ? -29.023 10.605 -6.696 1.00 80.88 267 LYS A C 1
ATOM 2096 O O . LYS A 1 267 ? -29.209 9.437 -6.348 1.00 80.88 267 LYS A O 1
ATOM 2101 N N . VAL A 1 268 ? -28.699 11.581 -5.848 1.00 79.19 268 VAL A N 1
ATOM 2102 C CA . VAL A 1 268 ? -28.645 11.398 -4.393 1.00 79.19 268 VAL A CA 1
ATOM 2103 C C . VAL A 1 268 ? -30.022 10.972 -3.890 1.00 79.19 268 VAL A C 1
ATOM 2105 O O . VAL A 1 268 ? -30.133 9.926 -3.250 1.00 79.19 268 VAL A O 1
ATOM 2108 N N . GLU A 1 269 ? -31.086 11.680 -4.278 1.00 82.62 269 GLU A N 1
ATOM 2109 C CA . GLU A 1 269 ? -32.462 11.315 -3.912 1.00 82.62 269 GLU A CA 1
ATOM 2110 C C . GLU A 1 269 ? -32.848 9.903 -4.397 1.00 82.62 269 GLU A C 1
ATOM 2112 O O . GLU A 1 269 ? -33.476 9.121 -3.669 1.00 82.62 269 GLU A O 1
ATOM 2117 N N . GLU A 1 270 ? -32.464 9.536 -5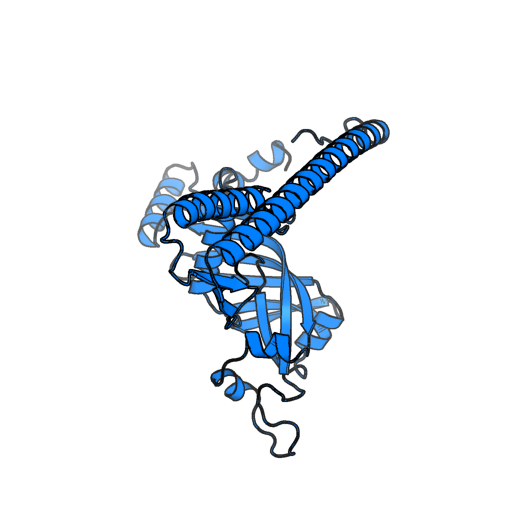.624 1.00 87.56 270 GLU A N 1
ATOM 2118 C CA . GLU A 1 270 ? -32.702 8.195 -6.168 1.00 87.56 270 GLU A CA 1
ATOM 2119 C C . GLU A 1 270 ? -31.941 7.111 -5.386 1.00 87.56 270 GLU A C 1
ATOM 2121 O O . GLU A 1 270 ? -32.492 6.040 -5.089 1.00 87.56 270 GLU A O 1
ATOM 2126 N N . CYS A 1 271 ? -30.690 7.386 -5.017 1.00 77.88 271 CYS A N 1
ATOM 2127 C CA . CYS A 1 271 ? -29.853 6.480 -4.243 1.00 77.88 271 CYS A CA 1
ATOM 2128 C C . CYS A 1 271 ? -30.419 6.281 -2.831 1.00 77.88 271 CYS A C 1
ATOM 2130 O O . CYS A 1 271 ? -30.607 5.139 -2.402 1.00 77.88 271 CYS A O 1
ATOM 2132 N N . GLU A 1 272 ? -30.806 7.360 -2.145 1.00 81.19 272 GLU A N 1
ATOM 2133 C CA . GLU A 1 272 ? -31.440 7.307 -0.823 1.00 81.19 272 GLU A CA 1
ATOM 2134 C C . GLU A 1 272 ? -32.736 6.492 -0.841 1.00 81.19 272 GLU A C 1
ATOM 2136 O O . GLU A 1 272 ? -32.979 5.645 0.030 1.00 81.19 272 GLU A O 1
ATOM 2141 N N . LYS A 1 273 ? -33.567 6.697 -1.868 1.00 88.31 273 LYS A N 1
ATOM 2142 C CA . LYS A 1 273 ? -34.793 5.922 -2.060 1.00 88.31 273 LYS A CA 1
ATOM 2143 C C . LYS A 1 273 ? -34.487 4.439 -2.256 1.00 88.31 273 LYS A C 1
ATOM 2145 O O . LYS A 1 273 ? -35.108 3.591 -1.611 1.00 88.31 273 LYS A O 1
ATOM 2150 N N . THR A 1 274 ? -33.508 4.125 -3.099 1.00 88.81 274 THR A N 1
ATOM 2151 C CA . THR A 1 274 ? -33.088 2.746 -3.371 1.00 88.81 274 THR A CA 1
ATOM 2152 C C . THR A 1 274 ? -32.536 2.077 -2.113 1.00 88.81 274 THR A C 1
ATOM 2154 O O . THR A 1 274 ? -32.901 0.941 -1.803 1.00 88.81 274 THR A O 1
ATOM 2157 N N . MET A 1 275 ? -31.724 2.793 -1.336 1.00 83.94 275 MET A N 1
ATOM 2158 C CA . MET A 1 275 ? -31.187 2.337 -0.054 1.00 83.94 275 MET A CA 1
ATOM 2159 C C . MET A 1 275 ? -32.299 2.043 0.952 1.00 83.94 275 MET A C 1
ATOM 2161 O O . MET A 1 275 ? -32.284 1.000 1.613 1.00 83.94 275 MET A O 1
ATOM 2165 N N . LYS A 1 276 ? -33.310 2.913 1.034 1.00 86.75 276 LYS A N 1
ATOM 2166 C CA . LYS A 1 276 ? -34.481 2.707 1.894 1.00 86.75 276 LYS A CA 1
ATOM 2167 C C . LYS A 1 276 ? -35.270 1.461 1.494 1.00 86.75 276 LYS A C 1
ATOM 2169 O O . LYS A 1 276 ? -35.602 0.647 2.359 1.00 86.75 276 LYS A O 1
ATOM 2174 N N . ASP A 1 277 ? -35.530 1.280 0.203 1.00 89.69 277 ASP A N 1
ATOM 2175 C CA . ASP A 1 277 ? -36.255 0.117 -0.313 1.00 89.69 277 ASP A CA 1
ATOM 2176 C C . ASP A 1 277 ? -35.474 -1.184 -0.074 1.00 89.69 277 ASP A C 1
ATOM 2178 O O . ASP A 1 277 ? -36.035 -2.188 0.380 1.00 89.69 277 ASP A O 1
ATOM 2182 N N . LEU A 1 278 ? -34.160 -1.164 -0.301 1.00 88.75 278 LEU A N 1
ATOM 2183 C CA . LEU A 1 278 ? -33.292 -2.315 -0.078 1.00 88.75 278 LEU A CA 1
ATOM 2184 C C . LEU A 1 278 ? -33.215 -2.680 1.411 1.00 88.75 278 LEU A C 1
ATOM 2186 O O . LEU A 1 278 ? -33.299 -3.858 1.764 1.00 88.75 278 LEU A O 1
ATOM 2190 N N . LYS A 1 279 ? -33.147 -1.684 2.300 1.00 87.56 279 LYS A N 1
ATOM 2191 C CA . LYS A 1 279 ? -33.178 -1.877 3.757 1.00 87.56 279 LYS A CA 1
ATOM 2192 C C . LYS A 1 279 ? -34.466 -2.561 4.211 1.00 87.56 279 LYS A C 1
ATOM 2194 O O . LYS A 1 279 ? -34.406 -3.501 5.006 1.00 87.56 279 LYS A O 1
ATOM 2199 N N . ILE A 1 280 ? -35.620 -2.168 3.663 1.00 89.81 280 ILE A N 1
ATOM 2200 C CA . ILE A 1 280 ? -36.906 -2.834 3.928 1.00 89.81 280 ILE A CA 1
ATOM 2201 C C . ILE A 1 280 ? -36.850 -4.305 3.496 1.00 89.81 280 ILE A C 1
ATOM 2203 O O . ILE A 1 280 ? -37.233 -5.189 4.265 1.00 89.81 280 ILE A O 1
ATOM 2207 N N . GLN A 1 281 ? -36.344 -4.589 2.293 1.00 89.94 281 GLN A N 1
ATOM 2208 C CA . GLN A 1 281 ? -36.240 -5.961 1.782 1.00 89.94 281 GLN A CA 1
ATOM 2209 C C . GLN A 1 281 ? -35.299 -6.832 2.624 1.00 89.94 281 GLN A C 1
ATOM 2211 O O . GLN A 1 281 ? -35.616 -7.987 2.926 1.00 89.94 281 GLN A O 1
ATOM 2216 N N . LEU A 1 282 ? -34.152 -6.287 3.029 1.00 86.06 282 LEU A N 1
ATOM 2217 C CA . LEU A 1 282 ? -33.170 -6.994 3.845 1.00 86.06 282 LEU A CA 1
ATOM 2218 C C . LEU A 1 282 ? -33.721 -7.292 5.242 1.00 86.06 282 LEU A C 1
ATOM 2220 O O . LEU A 1 282 ? -33.622 -8.435 5.697 1.00 86.06 282 LEU A O 1
ATOM 2224 N N . TYR A 1 283 ? -34.387 -6.333 5.888 1.00 88.38 283 TYR A N 1
ATOM 2225 C CA . TYR A 1 283 ? -35.054 -6.582 7.167 1.00 88.38 283 TYR A CA 1
ATOM 2226 C C . TYR A 1 283 ? -36.218 -7.571 7.050 1.00 88.38 283 TYR A C 1
ATOM 2228 O O . TYR A 1 283 ? -36.394 -8.400 7.941 1.00 88.38 283 TYR A O 1
ATOM 2236 N N . ALA A 1 284 ? -36.973 -7.562 5.948 1.00 90.75 284 ALA A N 1
ATOM 2237 C CA . ALA A 1 284 ? -38.025 -8.551 5.713 1.00 90.75 284 ALA A CA 1
ATOM 2238 C C . ALA A 1 284 ? -37.467 -9.981 5.574 1.00 90.75 284 ALA A C 1
ATOM 2240 O O . ALA A 1 284 ? -38.094 -10.938 6.028 1.00 90.75 284 ALA A O 1
ATOM 2241 N N . LYS A 1 285 ? -36.283 -10.134 4.968 1.00 90.31 285 LYS A N 1
ATOM 2242 C CA . LYS A 1 285 ? -35.662 -11.440 4.706 1.00 90.31 285 LYS A CA 1
ATOM 2243 C C . LYS A 1 285 ? -34.853 -11.984 5.884 1.00 90.31 285 LYS A C 1
ATOM 2245 O O . LYS A 1 285 ? -34.874 -13.188 6.129 1.00 90.31 285 LYS A O 1
ATOM 2250 N N . PHE A 1 286 ? -34.128 -11.120 6.590 1.00 88.75 286 PHE A N 1
ATOM 2251 C CA . PHE A 1 286 ? -33.164 -11.517 7.621 1.00 88.75 286 PHE A CA 1
ATOM 2252 C C . PHE A 1 286 ? -33.580 -11.107 9.043 1.00 88.75 286 PHE A C 1
ATOM 2254 O O . PHE A 1 286 ? -33.008 -11.597 10.019 1.00 88.75 286 PHE A O 1
ATOM 2261 N N . GLY A 1 287 ? -34.608 -10.267 9.193 1.00 82.50 287 GLY A N 1
ATOM 2262 C CA . GLY A 1 287 ? -35.175 -9.889 10.486 1.00 82.50 287 GLY A CA 1
ATOM 2263 C C . GLY A 1 287 ? -34.128 -9.336 11.453 1.00 82.50 287 GLY A C 1
ATOM 2264 O O . GLY A 1 287 ? -33.291 -8.519 11.087 1.00 82.50 287 GLY A O 1
ATOM 2265 N N . LYS A 1 288 ? -34.153 -9.818 12.701 1.00 83.25 288 LYS A N 1
ATOM 2266 C CA . LYS A 1 288 ? -33.233 -9.389 13.772 1.00 83.25 288 LYS A CA 1
ATOM 2267 C C . LYS A 1 288 ? -31.810 -9.959 13.655 1.00 83.25 288 LYS A C 1
ATOM 2269 O O . LYS A 1 288 ? -31.002 -9.720 14.545 1.00 83.25 288 LYS A O 1
ATOM 2274 N N . ALA A 1 289 ? -31.512 -10.755 12.623 1.00 80.56 289 ALA A N 1
ATOM 2275 C CA . ALA A 1 289 ? -30.171 -11.306 12.416 1.00 80.56 289 ALA A CA 1
ATOM 2276 C C . ALA A 1 289 ? -29.176 -10.264 11.872 1.00 80.56 289 ALA A C 1
ATOM 2278 O O . ALA A 1 289 ? -27.972 -10.505 11.899 1.00 80.56 289 ALA A O 1
ATOM 2279 N N . ILE A 1 290 ? -29.678 -9.122 11.392 1.00 77.44 290 ILE A N 1
ATOM 2280 C CA . ILE A 1 290 ? -28.894 -7.998 10.877 1.00 77.44 290 ILE A CA 1
ATOM 2281 C C . ILE A 1 290 ? -29.332 -6.697 11.565 1.00 77.44 290 ILE A C 1
ATOM 2283 O O . ILE A 1 290 ? -30.466 -6.595 12.033 1.00 77.44 290 ILE A O 1
ATOM 2287 N N . ASN A 1 291 ? -28.441 -5.710 11.624 1.00 80.62 291 ASN A N 1
ATOM 2288 C CA . ASN A 1 291 ? -28.750 -4.338 12.024 1.00 80.62 291 ASN A CA 1
ATOM 2289 C C . ASN A 1 291 ? -28.097 -3.391 11.009 1.00 80.62 291 ASN A C 1
ATOM 2291 O O . ASN A 1 291 ? -26.882 -3.434 10.845 1.00 80.62 291 ASN A O 1
ATOM 2295 N N . LEU A 1 292 ? -28.918 -2.601 10.320 1.00 77.81 292 LEU A N 1
ATOM 2296 C CA . LEU A 1 292 ? -28.547 -1.671 9.248 1.00 77.81 292 LEU A CA 1
ATOM 2297 C C . LEU A 1 292 ? -28.819 -0.201 9.642 1.00 77.81 292 LEU A C 1
ATOM 2299 O O . LEU A 1 292 ? -28.904 0.663 8.773 1.00 77.81 292 LEU A O 1
ATOM 2303 N N . ASP A 1 293 ? -29.071 0.072 10.927 1.00 73.44 293 ASP A N 1
ATOM 2304 C CA . ASP A 1 293 ? -29.323 1.411 11.494 1.00 73.44 293 ASP A CA 1
ATOM 2305 C C . ASP A 1 293 ? -28.111 1.962 12.277 1.00 73.44 293 ASP A C 1
ATOM 2307 O O . ASP A 1 293 ? -28.286 2.806 13.155 1.00 73.44 293 ASP A O 1
ATOM 2311 N N . ALA A 1 294 ? -26.910 1.432 12.020 1.00 45.12 294 ALA A N 1
ATOM 2312 C CA . ALA A 1 294 ? -25.661 1.868 12.649 1.00 45.12 294 ALA A CA 1
ATOM 2313 C C . ALA A 1 294 ? -24.994 2.996 11.859 1.00 45.12 294 ALA A C 1
ATOM 2315 O O . ALA A 1 294 ? -25.116 2.966 10.615 1.00 45.12 294 ALA A O 1
#

Mean predicted aligned error: 15.17 Å

Radius of gyration: 26.17 Å; Cα contacts (8 Å, |Δi|>4): 407; chains: 1; bounding box: 62×72×67 Å

Solvent-accessible surface area (backbone atoms only — not comparable to full-atom values): 16628 Å² total; per-residue (Å²): 132,59,75,76,54,46,74,77,38,59,58,62,64,66,14,51,58,78,93,64,56,60,68,60,52,50,54,54,49,47,56,51,49,68,71,52,45,50,32,33,44,30,39,32,42,94,91,64,51,77,49,72,42,85,43,59,61,42,59,65,77,58,85,82,67,76,74,60,86,61,50,38,31,75,43,58,58,88,41,70,66,50,62,17,39,75,73,38,35,63,32,37,38,39,39,72,37,84,76,54,65,27,33,37,39,37,35,26,40,52,44,80,45,68,55,60,72,64,43,58,40,41,61,54,82,76,58,31,77,80,59,50,62,71,81,74,88,61,43,59,21,49,90,82,14,83,46,51,27,34,39,38,35,45,64,45,40,33,42,36,39,46,46,79,44,55,59,71,60,34,57,53,44,46,51,52,13,64,75,66,72,72,60,58,59,63,30,36,38,38,73,46,44,53,77,67,64,40,67,70,75,64,70,81,48,60,60,51,50,54,45,50,54,50,52,54,50,48,58,54,58,72,74,49,62,81,87,46,68,42,81,43,77,57,91,94,45,77,43,76,31,53,39,71,60,47,52,65,43,51,55,51,53,49,52,51,45,51,56,47,48,55,53,50,53,54,49,50,56,51,48,54,50,50,50,52,55,49,50,52,53,50,43,72,75,51,44,88,80,59,84,88,87,122

Organism: NCBI:txid1419009

InterPro domains:
  IPR002777 Prefoldin beta-like [PF01920] (208-288)
  IPR012349 FMN-binding split barrel [G3DSA:2.30.110.10] (25-193)
  IPR038725 General stress protein, FMN-binding split barrel domain [PF16242] (27-182)
  IPR052917 Stress Response and Developmental Protein [PTHR34818] (8-176)

Sequence (294 aa):
MSTAHAQLEPYTAKAENRDVTPQVKINDLEALVHKVQTAMLTTRSREGQLHSRAMNLAKSGNDDDKNSLRFVFIANNASEKFGEIQNDEHVNLSFYEQSTTNWASVAGKARITQDRNFIKKYWSSLMAGYFNDMKDGIHKGDVDDPRVSAIEIIPIDIKYWIAHRGSVGRTMEVAVGALTGKGSAPGELRTINSEELAPEEETDDAPEQDKEALDDLGMELELADEDELVLYRVGEAFLHLPLNKAQGRLQRDQEAIASEIDRMQEKVEECEKTMKDLKIQLYAKFGKAINLDA
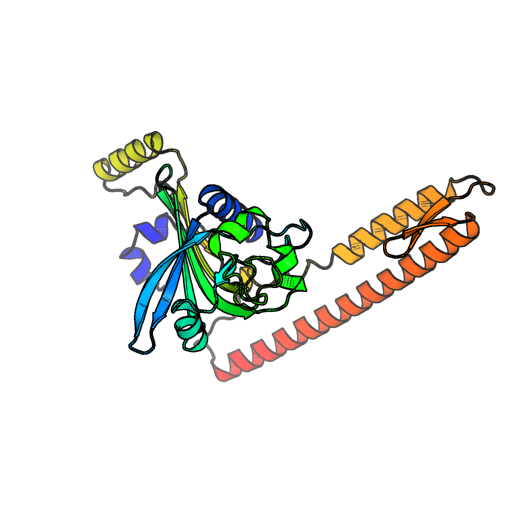
pLDDT: mean 82.82, std 13.98, range [40.41, 98.62]

Foldseek 3Di:
DDPVVCVVVVQQVVQADPPDALVVVLVVVVVQCVVQQWWFKWFADPVGDIDTDIFGFFDFPDPPVVQAPKTKGKFFCVDPRVVRCVVPQWMWIKTADPFFRKIKIFTFGKDKALDLVVLVRRDDPVQLVVQDCPVPVQRGSDSNRSRIMMIMTHGAKMKIKGFPDTPVVQVVQQVVCVVVVVGDNRTHIYMQHNVSNDRPPPPLCVLVVVLVVLVVVLVVLVVDDQPAFDFDDDPHDTDTHGSVVRNVVSVVVNVVSVVVSVVVVVVVVVVVVVVVVVVVVCCVVCPPVDDPPD

Nearest PDB structures (foldseek):
  2i02-assembly1_B  TM=8.773E-01  e=9.245E-14  Nostoc punctiforme PCC 73102
  2i02-assembly1_A  TM=8.714E-01  e=1.224E-12  Nostoc punctiforme PCC 73102
  2re7-assembly1_A-2  TM=8.921E-01  e=1.522E-11  Psychrobacter arcticus 273-4
  2hq7-assembly1_B  TM=8.177E-01  e=7.568E-10  Clostridium acetobutylicum
  3ec6-assembly1_A-2  TM=8.419E-01  e=4.008E-08  Bacillus anthracis

Secondary structure (DSSP, 8-state):
--HHHHHH-HHHHHHB--SS-HHHHHHHHHHHHHHH-EEEEEEE-TT--EEEEEEEPPPPS-TT-TTS--EEEEEETTSHHHHHHHH--EEEEEEEETTTTEEEEEEEEEEEE--HHHHHHH--GGGGGGT---SSSS--SSTT-TTEEEEEEEEEEEEEEEESS-HHHHHHHHHHHHHHTS----EEEEEE-TTTTS-----TTHHHHHHHHHHHHHHHHHTS-TTSEEEEEETTEEEEEEHHHHHHHHHHHHHHHHHHHHHHHHHHHHHHHHHHHHHHHHHHHHGGG-----